Protein AF-A0A3N5ZVE7-F1 (afdb_monomer_lite)

Radius of gyration: 21.72 Å; chains: 1; bounding box: 52×55×54 Å

Structure (mmCIF, N/CA/C/O backbone):
data_AF-A0A3N5ZVE7-F1
#
_entry.id   AF-A0A3N5ZVE7-F1
#
loop_
_atom_site.group_PDB
_atom_site.id
_atom_site.type_symbol
_atom_site.label_atom_id
_atom_site.label_alt_id
_atom_site.label_comp_id
_atom_site.label_asym_id
_atom_site.label_entity_id
_atom_site.label_seq_id
_atom_site.pdbx_PDB_ins_code
_atom_site.Cartn_x
_atom_site.Cartn_y
_atom_site.Cartn_z
_atom_site.occupancy
_atom_site.B_iso_or_equiv
_atom_site.auth_seq_id
_atom_site.auth_comp_id
_atom_site.auth_asym_id
_atom_site.auth_atom_id
_atom_site.pdbx_PDB_model_num
ATOM 1 N N . MET A 1 1 ? -4.450 38.253 5.827 1.00 33.22 1 MET A N 1
ATOM 2 C CA . MET A 1 1 ? -4.956 37.012 6.452 1.00 33.22 1 MET A CA 1
ATOM 3 C C . MET A 1 1 ? -5.843 36.323 5.431 1.00 33.22 1 MET A C 1
ATOM 5 O O . MET A 1 1 ? -6.926 36.816 5.158 1.00 33.22 1 MET A O 1
ATOM 9 N N . GLY A 1 2 ? -5.315 35.304 4.750 1.00 26.02 2 GLY A N 1
ATOM 10 C CA . GLY A 1 2 ? -5.994 34.655 3.627 1.00 26.02 2 GLY A CA 1
ATOM 11 C C . GLY A 1 2 ? -6.988 33.605 4.111 1.00 26.02 2 GLY A C 1
ATOM 12 O O . GLY A 1 2 ? -6.593 32.639 4.756 1.00 26.02 2 GLY A O 1
ATOM 13 N N . LEU A 1 3 ? -8.263 33.829 3.803 1.00 26.92 3 LEU A N 1
ATOM 14 C CA . LEU A 1 3 ? -9.363 32.879 3.941 1.00 26.92 3 LEU A CA 1
ATOM 15 C C . LEU A 1 3 ? -9.184 31.746 2.922 1.00 26.92 3 LEU A C 1
ATOM 17 O O . LEU A 1 3 ? -9.142 32.002 1.720 1.00 26.92 3 LEU A O 1
ATOM 21 N N . PHE A 1 4 ? -9.106 30.500 3.387 1.00 23.08 4 PHE A N 1
ATOM 22 C CA . PHE A 1 4 ? -9.229 29.334 2.513 1.00 23.08 4 PHE A CA 1
ATOM 23 C C . PHE A 1 4 ? -10.709 28.964 2.387 1.00 23.08 4 PHE A C 1
ATOM 25 O O . PHE A 1 4 ? -11.289 28.351 3.278 1.00 23.08 4 PHE A O 1
ATOM 32 N N . ASN A 1 5 ? -11.310 29.358 1.263 1.00 21.92 5 ASN A N 1
ATOM 33 C CA . ASN A 1 5 ? -12.564 28.790 0.779 1.00 21.92 5 ASN A CA 1
ATOM 34 C C . ASN A 1 5 ? -12.280 27.389 0.234 1.00 21.92 5 ASN A C 1
ATOM 36 O O . ASN A 1 5 ? -11.559 27.243 -0.753 1.00 21.92 5 ASN A O 1
ATOM 40 N N . ILE A 1 6 ? -12.865 26.364 0.848 1.00 24.72 6 ILE A N 1
ATOM 41 C CA . ILE A 1 6 ? -12.904 25.016 0.283 1.00 24.72 6 ILE A CA 1
ATOM 42 C C . ILE A 1 6 ? -14.311 24.814 -0.283 1.00 24.72 6 ILE A C 1
ATOM 44 O O . ILE A 1 6 ? -15.264 24.554 0.447 1.00 24.72 6 ILE A O 1
ATOM 48 N N . HIS A 1 7 ? -14.437 24.964 -1.602 1.00 22.12 7 HIS A N 1
ATOM 49 C CA . HIS A 1 7 ? -15.596 24.492 -2.352 1.00 22.12 7 HIS A CA 1
ATOM 50 C C . HIS A 1 7 ? -15.473 22.977 -2.530 1.00 22.12 7 HIS A C 1
ATOM 52 O O . HIS A 1 7 ? -14.631 22.508 -3.292 1.00 22.12 7 HIS A O 1
ATOM 58 N N . ILE A 1 8 ? -16.330 22.210 -1.858 1.00 25.39 8 ILE A N 1
ATOM 59 C CA . ILE A 1 8 ? -16.572 20.807 -2.206 1.00 25.39 8 ILE A CA 1
ATOM 60 C C . ILE A 1 8 ? -17.794 20.794 -3.121 1.00 25.39 8 ILE A C 1
ATOM 62 O O . ILE A 1 8 ? -18.927 20.960 -2.676 1.00 25.39 8 ILE A O 1
ATOM 66 N N . ILE A 1 9 ? -17.547 20.646 -4.421 1.00 24.33 9 ILE A N 1
ATOM 67 C CA . ILE A 1 9 ? -18.586 20.373 -5.413 1.00 24.33 9 ILE A CA 1
ATOM 68 C C . ILE A 1 9 ? -18.864 18.870 -5.360 1.00 24.33 9 ILE A C 1
ATOM 70 O O . ILE A 1 9 ? -18.016 18.058 -5.725 1.00 24.33 9 ILE A O 1
ATOM 74 N N . ILE A 1 10 ? -20.054 18.505 -4.888 1.00 26.39 10 ILE A N 1
ATOM 75 C CA . ILE A 1 10 ? -20.579 17.141 -4.952 1.00 26.39 10 ILE A CA 1
ATOM 76 C C . ILE A 1 10 ? -21.212 16.968 -6.334 1.00 26.39 10 ILE A C 1
ATOM 78 O O . ILE A 1 10 ? -22.150 17.683 -6.678 1.00 26.39 10 ILE A O 1
ATOM 82 N N . PHE A 1 11 ? -20.715 16.021 -7.129 1.00 24.42 11 PHE A N 1
ATOM 83 C CA . PHE A 1 11 ? -21.347 15.655 -8.395 1.00 24.42 11 PHE A CA 1
ATOM 84 C C . PHE A 1 11 ? -21.280 14.148 -8.606 1.00 24.42 11 PHE A C 1
ATOM 86 O O . PHE A 1 11 ? -20.283 13.669 -9.124 1.00 24.42 11 PHE A O 1
ATOM 93 N N . GLN A 1 12 ? -22.326 13.408 -8.231 1.00 28.78 12 GLN A N 1
ATOM 94 C CA . GLN A 1 12 ? -22.640 12.089 -8.803 1.00 28.78 12 GLN A CA 1
ATOM 95 C C . GLN A 1 12 ? -24.071 11.670 -8.404 1.00 28.78 12 GLN A C 1
ATOM 97 O O . GLN A 1 12 ? -24.261 10.871 -7.496 1.00 28.78 12 GLN A O 1
ATOM 102 N N . GLU A 1 13 ? -25.090 12.185 -9.099 1.00 29.19 13 GLU A N 1
ATOM 103 C CA . GLU A 1 13 ? -26.435 11.566 -9.094 1.00 29.19 13 GLU A CA 1
ATOM 104 C C . GLU A 1 13 ? -27.038 11.432 -10.510 1.00 29.19 13 GLU A C 1
ATOM 106 O O . GLU A 1 13 ? -28.225 11.186 -10.677 1.00 29.19 13 GLU A O 1
ATOM 111 N N . LYS A 1 14 ? -26.231 11.568 -11.576 1.00 26.36 14 LYS A N 1
ATOM 112 C CA . LYS A 1 14 ? -26.737 11.507 -12.967 1.00 26.36 14 LYS A CA 1
ATOM 113 C C . LYS A 1 14 ? -26.024 10.549 -13.925 1.00 26.36 14 LYS A C 1
ATOM 115 O O . LYS A 1 14 ? -26.351 10.550 -15.106 1.00 26.36 14 LYS A O 1
ATOM 120 N N . PHE A 1 15 ? -25.110 9.695 -13.463 1.00 29.11 15 PHE A N 1
ATOM 121 C CA . PHE A 1 15 ? -24.418 8.757 -14.365 1.00 29.11 15 PHE A CA 1
ATOM 122 C C . PHE A 1 15 ? -25.072 7.375 -14.504 1.00 29.11 15 PHE A C 1
ATOM 124 O O . PHE A 1 15 ? -24.684 6.609 -15.383 1.00 29.11 15 PHE A O 1
ATOM 131 N N . THR A 1 16 ? -26.100 7.051 -13.716 1.00 29.70 16 THR A N 1
ATOM 132 C CA . THR A 1 16 ? -26.778 5.745 -13.801 1.00 29.70 16 THR A CA 1
ATOM 133 C C . THR A 1 16 ? -27.684 5.583 -15.023 1.00 29.70 16 THR A C 1
ATOM 135 O O . THR A 1 16 ? -28.005 4.452 -15.370 1.00 29.70 16 THR A O 1
ATOM 138 N N . TYR A 1 17 ? -28.051 6.658 -15.730 1.00 27.55 17 TYR A N 1
ATOM 139 C CA . TYR A 1 17 ? -29.025 6.567 -16.828 1.00 27.55 17 TYR A CA 1
ATOM 140 C C . TYR A 1 17 ? -28.450 6.556 -18.252 1.00 27.55 17 TYR A C 1
ATOM 142 O O . TYR A 1 17 ? -29.192 6.279 -19.189 1.00 27.55 17 TYR A O 1
ATOM 150 N N . THR A 1 18 ? -27.149 6.783 -18.456 1.00 27.64 18 THR A N 1
ATOM 151 C CA . THR A 1 18 ? -26.555 6.794 -19.812 1.00 27.64 18 THR A CA 1
ATOM 152 C C . THR A 1 18 ? -25.699 5.571 -20.145 1.00 27.64 18 THR A C 1
ATOM 154 O O . THR A 1 18 ? -25.398 5.347 -21.316 1.00 27.64 18 THR A O 1
ATOM 157 N N . ALA A 1 19 ? -25.364 4.720 -19.168 1.00 30.95 19 ALA A N 1
ATOM 158 C CA . ALA A 1 19 ? -24.539 3.528 -19.402 1.00 30.95 19 ALA A CA 1
ATOM 159 C C . ALA A 1 19 ? -25.280 2.362 -20.091 1.00 30.95 19 ALA A C 1
ATOM 161 O O . ALA A 1 19 ? -24.641 1.405 -20.515 1.00 30.95 19 ALA A O 1
ATOM 162 N N . ILE A 1 20 ? -26.609 2.431 -20.232 1.00 35.56 20 ILE A N 1
ATOM 163 C CA . ILE A 1 20 ? -27.402 1.353 -20.853 1.00 35.56 20 ILE A CA 1
ATOM 164 C C . ILE A 1 20 ? -27.481 1.507 -22.390 1.00 35.56 20 ILE A C 1
ATOM 166 O O . ILE A 1 20 ? -27.845 0.561 -23.079 1.00 35.56 20 ILE A O 1
ATOM 170 N N . GLN A 1 21 ? -27.095 2.655 -22.967 1.00 35.75 21 GLN A N 1
ATOM 171 C CA . GLN A 1 21 ? -27.317 2.944 -24.401 1.00 35.75 21 GLN A CA 1
ATOM 172 C C . GLN A 1 21 ? -26.055 3.203 -25.241 1.00 35.75 21 GLN A C 1
ATOM 174 O O . GLN A 1 21 ? -26.145 3.267 -26.462 1.00 35.75 21 GLN A O 1
ATOM 179 N N . GLY A 1 22 ? -24.867 3.295 -24.647 1.00 39.50 22 GLY A N 1
ATOM 180 C CA . GLY A 1 22 ? -23.613 3.384 -25.399 1.00 39.50 22 GLY A CA 1
ATOM 181 C C . GLY A 1 22 ? -22.662 2.320 -24.894 1.00 39.50 22 GLY A C 1
ATOM 182 O O . GLY A 1 22 ? -22.352 2.338 -23.709 1.00 39.50 22 GLY A O 1
ATOM 183 N N . GLY A 1 23 ? -22.232 1.398 -25.761 1.00 40.12 23 GLY A N 1
ATOM 184 C CA . GLY A 1 23 ? -21.354 0.262 -25.452 1.00 40.12 23 GLY A CA 1
ATOM 185 C C . GLY A 1 23 ? -19.999 0.663 -24.860 1.00 40.12 23 GLY A C 1
ATOM 186 O O . GLY A 1 23 ? -18.962 0.562 -25.508 1.00 40.12 23 GLY A O 1
ATOM 187 N N . ILE A 1 24 ? -20.008 1.114 -23.610 1.00 40.31 24 ILE A N 1
ATOM 188 C CA . ILE A 1 24 ? -18.842 1.432 -22.805 1.00 40.31 24 ILE A CA 1
ATOM 189 C C . ILE A 1 24 ? -18.539 0.191 -21.974 1.00 40.31 24 ILE A C 1
ATOM 191 O O . ILE A 1 24 ? -19.348 -0.293 -21.186 1.00 40.31 24 ILE A O 1
ATOM 195 N N . ASN A 1 25 ? -17.345 -0.344 -22.193 1.00 41.34 25 ASN A N 1
ATOM 196 C CA . ASN A 1 25 ? -16.862 -1.565 -21.573 1.00 41.34 25 ASN A CA 1
ATOM 197 C C . ASN A 1 25 ? -16.747 -1.366 -20.047 1.00 41.34 25 ASN A C 1
ATOM 199 O O . ASN A 1 25 ? -15.866 -0.642 -19.577 1.00 41.34 25 ASN A O 1
ATOM 203 N N . ILE A 1 26 ? -17.642 -2.003 -19.282 1.00 41.09 26 ILE A N 1
ATOM 204 C CA . ILE A 1 26 ? -17.816 -1.876 -17.819 1.00 41.09 26 ILE A CA 1
ATOM 205 C C . ILE A 1 26 ? -16.491 -1.996 -17.040 1.00 41.09 26 ILE A C 1
ATOM 207 O O . ILE A 1 26 ? -16.304 -1.328 -16.024 1.00 41.09 26 ILE A O 1
ATOM 211 N N . ARG A 1 27 ? -15.516 -2.757 -17.561 1.00 35.12 27 ARG A N 1
ATOM 212 C CA . ARG A 1 27 ? -14.168 -2.894 -16.980 1.00 35.12 27 ARG A CA 1
ATOM 213 C C . ARG A 1 27 ? -13.398 -1.573 -16.864 1.00 35.12 27 ARG A C 1
ATOM 215 O O . ARG A 1 27 ? -12.688 -1.385 -15.884 1.00 35.12 27 ARG A O 1
ATOM 222 N N . LYS A 1 28 ? -13.548 -0.646 -17.817 1.00 32.44 28 LYS A N 1
ATOM 223 C CA . LYS A 1 28 ? -12.854 0.657 -17.779 1.00 32.44 28 LYS A CA 1
ATOM 224 C C . LYS A 1 28 ? -13.484 1.632 -16.780 1.00 32.44 28 LYS A C 1
ATOM 226 O O . LYS A 1 28 ? -12.778 2.456 -16.213 1.00 32.44 28 LYS A O 1
ATOM 231 N N . VAL A 1 29 ? -14.789 1.516 -16.525 1.00 37.44 29 VAL A N 1
ATOM 232 C CA . VAL A 1 29 ? -15.512 2.384 -15.577 1.00 37.44 29 VAL A CA 1
ATOM 233 C C . VAL A 1 29 ? -15.208 1.993 -14.126 1.00 37.44 29 VAL A C 1
ATOM 235 O O . VAL A 1 29 ? -15.022 2.866 -13.283 1.00 37.44 29 VAL A O 1
ATOM 238 N N . ILE A 1 30 ? -15.059 0.693 -13.848 1.00 40.91 30 ILE A N 1
ATOM 239 C CA . ILE A 1 30 ? -14.653 0.190 -12.524 1.00 40.91 30 ILE A CA 1
ATOM 240 C C . ILE A 1 30 ? -13.228 0.652 -12.170 1.00 40.91 30 ILE A C 1
ATOM 242 O O . ILE A 1 30 ? -12.967 1.024 -11.028 1.00 40.91 30 ILE A O 1
ATOM 246 N N . PHE A 1 31 ? -12.328 0.713 -13.156 1.00 33.66 31 PHE A N 1
ATOM 247 C CA . PHE A 1 31 ? -10.935 1.124 -12.953 1.00 33.66 31 PHE A CA 1
ATOM 248 C C . PHE A 1 31 ? -10.791 2.611 -12.571 1.00 33.66 31 PHE A C 1
ATOM 250 O O . PHE A 1 31 ? -9.984 2.955 -11.710 1.00 33.66 31 PHE A O 1
ATOM 257 N N . ILE A 1 32 ? -11.621 3.490 -13.148 1.00 35.12 32 ILE A N 1
ATOM 258 C CA . ILE A 1 32 ? -11.610 4.940 -12.863 1.00 35.12 32 ILE A CA 1
ATOM 259 C C . ILE A 1 32 ? -12.171 5.251 -11.463 1.00 35.12 32 ILE A C 1
ATOM 261 O O . ILE A 1 32 ? -11.738 6.202 -10.817 1.00 35.12 32 ILE A O 1
ATOM 265 N N . LEU A 1 33 ? -13.095 4.433 -10.949 1.00 32.66 33 LEU A N 1
ATOM 266 C CA . LEU A 1 33 ? -13.581 4.557 -9.568 1.00 32.66 33 LEU A CA 1
ATOM 267 C C . LEU A 1 33 ? -12.547 4.070 -8.535 1.00 32.66 33 LEU A C 1
ATOM 269 O O . LEU A 1 33 ? -12.513 4.586 -7.419 1.00 32.66 33 LEU A O 1
ATOM 273 N N . PHE A 1 34 ? -11.675 3.125 -8.903 1.00 35.69 34 PHE A N 1
ATOM 274 C CA . PHE A 1 34 ? -10.685 2.542 -7.990 1.00 35.69 34 PHE A CA 1
ATOM 275 C C . PHE A 1 34 ? -9.400 3.369 -7.843 1.00 35.69 34 PHE A C 1
ATOM 277 O O . PHE A 1 34 ? -8.757 3.305 -6.794 1.00 35.69 34 PHE A O 1
ATOM 284 N N . SER A 1 35 ? -9.053 4.222 -8.817 1.00 34.38 35 SER A N 1
ATOM 285 C CA . SER A 1 35 ? -7.905 5.138 -8.683 1.00 34.38 35 SER A CA 1
ATOM 286 C C . SER A 1 35 ? -8.094 6.197 -7.585 1.00 34.38 35 SER A C 1
ATOM 288 O O . SER A 1 35 ? -7.133 6.853 -7.196 1.00 34.38 35 SER A O 1
ATOM 290 N N . LEU A 1 36 ? -9.315 6.354 -7.059 1.00 31.53 36 LEU A N 1
ATOM 291 C CA . LEU A 1 36 ? -9.628 7.218 -5.914 1.00 31.53 36 LEU A CA 1
ATOM 292 C C . LEU A 1 36 ? -9.475 6.521 -4.549 1.00 31.53 36 LEU A C 1
ATOM 294 O O . LEU A 1 36 ? -9.521 7.193 -3.523 1.00 31.53 36 LEU A O 1
ATOM 298 N N . PHE A 1 37 ? -9.252 5.202 -4.513 1.00 36.41 37 PHE A N 1
ATOM 299 C CA . PHE A 1 37 ? -9.119 4.427 -3.269 1.00 36.41 37 PHE A CA 1
ATOM 300 C C . PHE A 1 37 ? -7.667 4.224 -2.804 1.00 36.41 37 PHE A C 1
ATOM 302 O O . PHE A 1 37 ? -7.438 3.668 -1.731 1.00 36.41 37 PHE A O 1
ATOM 309 N N . ILE A 1 38 ? -6.682 4.693 -3.581 1.00 35.31 38 ILE A N 1
ATOM 310 C CA . ILE A 1 38 ? -5.240 4.469 -3.341 1.00 35.31 38 ILE A CA 1
ATOM 311 C C . ILE A 1 38 ? -4.712 5.239 -2.113 1.00 35.31 38 ILE A C 1
ATOM 313 O O . ILE A 1 38 ? -3.659 4.920 -1.568 1.00 35.31 38 ILE A O 1
ATOM 317 N N . VAL A 1 39 ? -5.483 6.180 -1.577 1.00 33.44 39 VAL A N 1
ATOM 318 C CA . VAL A 1 39 ? -5.280 6.688 -0.219 1.00 33.44 39 VAL A CA 1
ATOM 319 C C . VAL A 1 39 ? -6.426 6.135 0.603 1.00 33.44 39 VAL A C 1
ATOM 321 O O . VAL A 1 39 ? -7.575 6.389 0.245 1.00 33.44 39 VAL A O 1
ATOM 324 N N . GLY A 1 40 ? -6.129 5.385 1.673 1.00 33.16 40 GLY A N 1
ATOM 325 C CA . GLY A 1 40 ? -7.135 4.915 2.630 1.00 33.16 40 GLY A CA 1
ATOM 326 C C . GLY A 1 40 ? -8.109 6.048 2.935 1.00 33.16 40 GLY A C 1
ATOM 327 O O . GLY A 1 40 ? -7.750 7.029 3.586 1.00 33.16 40 GLY A O 1
ATOM 328 N N . SER A 1 41 ? -9.293 5.967 2.333 1.00 35.09 41 SER A N 1
ATOM 329 C CA . SER A 1 41 ? -10.135 7.135 2.137 1.00 35.09 41 SER A CA 1
ATOM 330 C C . SER A 1 41 ? -10.824 7.427 3.458 1.00 35.09 41 SER A C 1
ATOM 332 O O . SER A 1 41 ? -11.672 6.657 3.908 1.00 35.09 41 SER A O 1
ATOM 334 N N . ILE A 1 42 ? -10.453 8.529 4.105 1.00 35.75 42 ILE A N 1
ATOM 335 C CA . ILE A 1 42 ? -11.176 9.031 5.271 1.00 35.75 42 ILE A CA 1
ATOM 336 C C . ILE A 1 42 ? -12.500 9.608 4.750 1.00 35.75 42 ILE A C 1
ATOM 338 O O . ILE A 1 42 ? -12.577 10.771 4.364 1.00 35.75 42 ILE A O 1
ATOM 342 N N . PHE A 1 43 ? -13.552 8.792 4.693 1.00 36.12 43 PHE A N 1
ATOM 343 C CA . PHE A 1 43 ? -14.901 9.280 4.407 1.00 36.12 43 PHE A CA 1
ATOM 344 C C . PHE A 1 43 ? -15.514 9.870 5.684 1.00 36.12 43 PHE A C 1
ATOM 346 O O . PHE A 1 43 ? -16.055 9.142 6.519 1.00 36.12 43 PHE A O 1
ATOM 353 N N . VAL A 1 44 ? -15.455 11.197 5.834 1.00 33.78 44 VAL A N 1
ATOM 354 C CA . VAL A 1 44 ? -16.222 11.928 6.856 1.00 33.78 44 VAL A CA 1
ATOM 355 C C . VAL A 1 44 ? -17.573 12.319 6.254 1.00 33.78 44 VAL A C 1
ATOM 357 O O . VAL A 1 44 ? -17.683 13.321 5.556 1.00 33.78 44 VAL A O 1
ATOM 360 N N . PHE A 1 45 ? -18.623 11.536 6.509 1.00 36.06 45 PHE A N 1
ATOM 361 C CA . PHE A 1 45 ? -19.991 11.963 6.190 1.00 36.06 45 PHE A CA 1
ATOM 362 C C . PHE A 1 45 ? -20.482 12.938 7.271 1.00 36.06 45 PHE A C 1
AT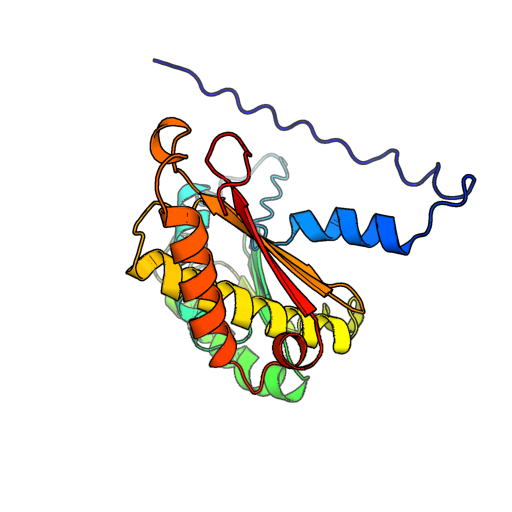OM 364 O O . PHE A 1 45 ? -20.738 12.549 8.413 1.00 36.06 45 PHE A O 1
ATOM 371 N N . THR A 1 46 ? -20.612 14.220 6.928 1.00 34.62 46 THR A N 1
ATOM 372 C CA . THR A 1 46 ? -21.256 15.237 7.769 1.00 34.62 46 THR A CA 1
ATOM 373 C C . THR A 1 46 ? -22.760 15.254 7.498 1.00 34.62 46 THR A C 1
ATOM 375 O O . THR A 1 46 ? -23.265 16.067 6.734 1.00 34.62 46 THR A O 1
ATOM 378 N N . ASN A 1 47 ? -23.515 14.367 8.150 1.00 36.16 47 ASN A N 1
ATOM 379 C CA . ASN A 1 47 ? -24.963 14.562 8.226 1.00 36.16 47 ASN A CA 1
ATOM 380 C C . ASN A 1 47 ? -25.235 15.748 9.162 1.00 36.16 47 ASN A C 1
ATOM 382 O O . ASN A 1 47 ? -25.127 15.614 10.382 1.00 36.16 47 ASN A O 1
ATOM 386 N N . GLN A 1 48 ? -25.559 16.913 8.597 1.00 38.41 48 GLN A N 1
ATOM 387 C CA . GLN A 1 48 ? -26.205 17.987 9.347 1.00 38.41 48 GLN A CA 1
ATOM 388 C C . GLN A 1 48 ? -27.634 17.546 9.672 1.00 38.41 48 GLN A C 1
ATOM 390 O O . GLN A 1 48 ? -28.541 17.671 8.855 1.00 38.41 48 GLN A O 1
ATOM 395 N N . LEU A 1 49 ? -27.831 17.026 10.880 1.00 32.62 49 LEU A N 1
ATOM 396 C CA . LEU A 1 49 ? -29.135 17.006 11.530 1.00 32.62 49 LEU A CA 1
ATOM 397 C C . LEU A 1 49 ? -28.982 17.696 12.883 1.00 32.62 49 LEU A C 1
ATOM 399 O O . LEU A 1 49 ? -28.150 17.322 13.708 1.00 32.62 49 LEU A O 1
ATOM 403 N N . ASN A 1 50 ? -29.751 18.768 13.041 1.00 41.03 50 ASN A N 1
ATOM 404 C CA . ASN A 1 50 ? -29.762 19.633 14.208 1.00 41.03 50 ASN A CA 1
ATOM 405 C C . ASN A 1 50 ? -30.184 18.893 15.492 1.00 41.03 50 ASN A C 1
ATOM 407 O O . ASN A 1 50 ? -31.076 18.049 15.470 1.00 41.03 50 ASN A O 1
ATOM 411 N N . ALA A 1 51 ? -29.600 19.359 16.604 1.00 37.38 51 ALA A N 1
ATOM 412 C CA . ALA A 1 51 ? -30.062 19.283 17.997 1.00 37.38 51 ALA A CA 1
ATOM 413 C C . ALA A 1 51 ? -29.892 17.969 18.798 1.00 37.38 51 ALA A C 1
ATOM 415 O O . ALA A 1 51 ? -30.819 17.183 18.973 1.00 37.38 51 ALA A O 1
ATOM 416 N N . LYS A 1 52 ? -28.733 17.843 19.456 1.00 35.47 52 LYS A N 1
ATOM 417 C CA . LYS A 1 52 ? -28.563 17.901 20.929 1.00 35.47 52 LYS A CA 1
ATOM 418 C C . LYS A 1 52 ? -27.059 17.960 21.210 1.00 35.47 52 LYS A C 1
ATOM 420 O O . LYS A 1 52 ? -26.314 17.214 20.584 1.00 35.47 52 LYS A O 1
ATOM 425 N N . GLU A 1 53 ? -26.618 18.852 22.097 1.00 41.72 53 GLU A N 1
ATOM 426 C CA . GLU A 1 53 ? -25.225 18.952 22.558 1.00 41.72 53 GLU A CA 1
ATOM 427 C C . GLU A 1 53 ? -24.747 17.616 23.151 1.00 41.72 53 GLU A C 1
ATOM 429 O O . GLU A 1 53 ? -24.852 17.356 24.342 1.00 41.72 53 GLU A O 1
ATOM 434 N N . ASN A 1 54 ? -24.217 16.754 22.294 1.00 48.06 54 ASN A N 1
ATOM 435 C CA . ASN A 1 54 ? -23.087 15.907 22.615 1.00 48.06 54 ASN A CA 1
ATOM 436 C C . ASN A 1 54 ? -21.965 16.463 21.752 1.00 48.06 54 ASN A C 1
ATOM 438 O O . ASN A 1 54 ? -22.081 16.482 20.525 1.00 48.06 54 ASN A O 1
ATOM 442 N N . THR A 1 55 ? -20.938 17.010 22.392 1.00 59.09 55 THR A N 1
ATOM 443 C CA . THR A 1 55 ? -19.766 17.596 21.744 1.00 59.09 55 THR A CA 1
ATOM 444 C C . THR A 1 55 ? -19.085 16.539 20.884 1.00 59.09 55 THR A C 1
ATOM 446 O O . THR A 1 55 ? -18.226 15.790 21.342 1.00 59.09 55 THR A O 1
ATOM 449 N N . ARG A 1 56 ? -19.506 16.450 19.617 1.00 71.12 56 ARG A N 1
ATOM 450 C CA . ARG A 1 56 ? -18.823 15.664 18.595 1.00 71.12 56 ARG A CA 1
ATOM 451 C C . ARG A 1 56 ? -17.346 16.082 18.629 1.00 71.12 56 ARG A C 1
ATOM 453 O O . ARG A 1 56 ? -17.083 17.283 18.535 1.00 71.12 56 ARG A O 1
ATOM 460 N N . PRO A 1 57 ? -16.404 15.132 18.745 1.00 77.19 57 PRO A N 1
ATOM 461 C CA . PRO A 1 57 ? -14.983 15.426 18.654 1.00 77.19 57 PRO A CA 1
ATOM 462 C C . PRO A 1 57 ? -14.687 16.212 17.376 1.00 77.19 57 PRO A C 1
ATOM 464 O O . PRO A 1 57 ? -15.269 15.942 16.320 1.00 77.19 57 PRO A O 1
ATOM 467 N N . SER A 1 58 ? -13.801 17.197 17.472 1.00 79.31 58 SER A N 1
ATOM 468 C CA . SER A 1 58 ? -13.396 18.014 16.331 1.00 79.31 58 SER A CA 1
ATOM 469 C C . SER A 1 58 ? -12.760 17.156 15.237 1.00 79.31 58 SER A C 1
ATOM 471 O O . SER A 1 58 ? -12.178 16.103 15.504 1.00 79.31 58 SER A O 1
ATOM 473 N N . ASP A 1 59 ? -12.795 17.629 13.990 1.00 75.88 59 ASP A N 1
ATOM 474 C CA . ASP A 1 59 ? -12.179 16.903 12.872 1.00 75.88 59 ASP A CA 1
ATOM 475 C C . ASP A 1 59 ? -10.676 16.657 13.105 1.00 75.88 59 ASP A C 1
ATOM 477 O O . ASP A 1 59 ? -10.151 15.612 12.730 1.00 75.88 59 ASP A O 1
ATOM 481 N N . LYS A 1 60 ? -9.992 17.564 13.817 1.00 76.50 60 LYS A N 1
ATOM 482 C CA . LYS A 1 60 ? -8.593 17.384 14.233 1.00 76.50 60 LYS A CA 1
ATOM 483 C C . LYS A 1 60 ? -8.419 16.220 15.214 1.00 76.50 60 LYS A C 1
ATOM 485 O O . LYS A 1 60 ? -7.474 15.448 15.085 1.00 76.50 60 LYS A O 1
ATOM 490 N N . GLU A 1 61 ? -9.313 16.078 16.190 1.00 80.81 61 GLU A N 1
ATOM 491 C CA . GLU A 1 61 ? -9.289 14.954 17.136 1.00 80.81 61 GLU A CA 1
ATOM 492 C C . GLU A 1 61 ? -9.597 13.627 16.436 1.00 80.81 61 GLU A C 1
ATOM 494 O O . GLU A 1 61 ? -8.961 12.618 16.741 1.00 80.81 61 GLU A O 1
ATOM 499 N N . ILE A 1 62 ? -10.512 13.642 15.459 1.00 80.38 62 ILE A N 1
ATOM 500 C CA . ILE A 1 62 ? -10.844 12.487 14.612 1.00 80.38 62 ILE A CA 1
ATOM 501 C C . ILE A 1 62 ? -9.627 12.051 13.787 1.00 80.38 62 ILE A C 1
ATOM 503 O O . ILE A 1 62 ? -9.293 10.868 13.768 1.00 80.38 62 ILE A O 1
ATOM 507 N N . VAL A 1 63 ? -8.933 12.985 13.132 1.00 76.69 63 VAL A N 1
ATOM 508 C CA . VAL A 1 63 ? -7.721 12.674 12.355 1.00 76.69 63 VAL A CA 1
ATOM 509 C C . VAL A 1 63 ? -6.629 12.098 13.257 1.00 76.69 63 VAL A C 1
ATOM 511 O O . VAL A 1 63 ? -6.104 11.025 12.966 1.00 76.69 63 VAL A O 1
ATOM 514 N N . ASN A 1 64 ? -6.351 12.740 14.394 1.00 81.94 64 ASN A N 1
ATOM 515 C CA . ASN A 1 64 ? -5.315 12.286 15.322 1.00 81.94 64 ASN A CA 1
ATOM 516 C C . ASN A 1 64 ? -5.581 10.871 15.858 1.00 81.94 64 ASN A C 1
ATOM 518 O O . ASN A 1 64 ? -4.660 10.056 15.948 1.00 81.94 64 ASN A O 1
ATOM 522 N N . ILE A 1 65 ? -6.830 10.560 16.235 1.00 87.94 65 ILE A N 1
ATOM 523 C CA . ILE A 1 65 ? -7.142 9.224 16.749 1.00 87.94 65 ILE A CA 1
ATOM 524 C C . ILE A 1 65 ? -7.065 8.172 15.641 1.00 87.94 65 ILE A C 1
ATOM 526 O O . ILE A 1 65 ? -6.564 7.078 15.887 1.00 87.94 65 ILE A O 1
ATOM 530 N N . LEU A 1 66 ? -7.482 8.503 14.415 1.00 82.06 66 LEU A N 1
ATOM 531 C CA . LEU A 1 66 ? -7.371 7.608 13.264 1.00 82.06 66 LEU A CA 1
ATOM 532 C C . LEU A 1 66 ? -5.915 7.296 12.918 1.00 82.06 66 LEU A C 1
ATOM 534 O O . LEU A 1 66 ? -5.592 6.131 12.693 1.00 82.06 66 LEU A O 1
ATOM 538 N N . GLU A 1 67 ? -5.034 8.297 12.914 1.00 80.88 67 GLU A N 1
ATOM 539 C CA . GLU A 1 67 ? -3.599 8.092 12.696 1.00 80.88 67 GLU A CA 1
ATOM 540 C C . GLU A 1 67 ? -2.998 7.186 13.773 1.00 80.88 67 GLU A C 1
ATOM 542 O O . GLU A 1 67 ? -2.335 6.202 13.446 1.00 80.88 67 GLU A O 1
ATOM 547 N N . LYS A 1 68 ? -3.306 7.453 15.049 1.00 84.62 68 LYS A N 1
ATOM 548 C CA . LYS A 1 68 ? -2.832 6.647 16.184 1.00 84.62 68 LYS A CA 1
ATOM 549 C C . LYS A 1 68 ? -3.327 5.203 16.120 1.00 84.62 68 LYS A C 1
ATOM 551 O O . LYS A 1 68 ? -2.570 4.284 16.429 1.00 84.62 68 LYS A O 1
ATOM 556 N N . LEU A 1 69 ? -4.590 4.994 15.745 1.00 85.19 69 LEU A N 1
ATOM 557 C CA . LEU A 1 69 ? -5.146 3.660 15.538 1.00 85.19 69 LEU A CA 1
ATOM 558 C C . LEU A 1 69 ? -4.417 2.978 14.384 1.00 85.19 69 LEU A C 1
ATOM 560 O O . LEU A 1 69 ? -3.813 1.934 14.600 1.00 85.19 69 LEU A O 1
ATOM 564 N N . LYS A 1 70 ? -4.365 3.609 13.205 1.00 77.81 70 LYS A N 1
ATOM 565 C CA . LYS A 1 70 ? -3.702 3.065 12.016 1.00 77.81 70 LYS A CA 1
ATOM 566 C C . LYS A 1 70 ? -2.265 2.650 12.315 1.00 77.81 70 LYS A C 1
ATOM 568 O O . LYS A 1 70 ? -1.932 1.492 12.100 1.00 77.81 70 LYS A O 1
ATOM 573 N N . GLU A 1 71 ? -1.449 3.541 12.873 1.00 77.62 71 GLU A N 1
ATOM 574 C CA . GLU A 1 71 ? -0.040 3.267 13.175 1.00 77.62 71 GLU A CA 1
ATOM 575 C C . GLU A 1 71 ? 0.147 2.019 14.051 1.00 77.62 71 GLU A C 1
ATOM 577 O O . GLU A 1 71 ? 1.116 1.274 13.894 1.00 77.62 71 GLU A O 1
ATOM 582 N N . LYS A 1 72 ? -0.788 1.784 14.973 1.00 78.62 72 LYS A N 1
ATOM 583 C CA . LYS A 1 72 ? -0.701 0.709 15.953 1.00 78.62 72 LYS A CA 1
ATOM 584 C C . LYS A 1 72 ? -1.314 -0.604 15.473 1.00 78.62 72 LYS A C 1
ATOM 586 O O . LYS A 1 72 ? -0.710 -1.656 15.666 1.00 78.62 72 LYS A O 1
ATOM 591 N N . THR A 1 73 ? -2.492 -0.568 14.855 1.00 77.00 73 THR A N 1
ATOM 592 C CA . THR A 1 73 ? -3.207 -1.783 14.445 1.00 77.00 73 THR A CA 1
ATOM 593 C C . THR A 1 73 ? -2.819 -2.255 13.051 1.00 77.00 73 THR A C 1
ATOM 595 O O . THR A 1 73 ? -2.759 -3.463 12.845 1.00 77.00 73 THR A O 1
ATOM 598 N N . SER A 1 74 ? -2.472 -1.373 12.103 1.00 74.19 74 SER A N 1
ATOM 599 C CA . SER A 1 74 ? -2.123 -1.812 10.739 1.00 74.19 74 SER A CA 1
ATOM 600 C C . SER A 1 74 ? -0.753 -2.488 10.636 1.00 74.19 74 SER A C 1
ATOM 602 O O . SER A 1 74 ? -0.487 -3.158 9.645 1.00 74.19 74 SER A O 1
ATOM 604 N N . LYS A 1 75 ? 0.122 -2.326 11.640 1.00 74.19 75 LYS A N 1
ATOM 605 C CA . LYS A 1 75 ? 1.417 -3.030 11.712 1.00 74.19 75 LYS A CA 1
ATOM 606 C C . LYS A 1 75 ? 1.268 -4.501 12.114 1.00 74.19 75 LYS A C 1
ATOM 608 O O . LYS A 1 75 ? 2.101 -5.316 11.737 1.00 74.19 75 LYS A O 1
ATOM 613 N N . LYS A 1 76 ? 0.237 -4.833 12.901 1.00 79.50 76 LYS A N 1
ATOM 614 C CA . LYS A 1 76 ? 0.040 -6.171 13.486 1.00 79.50 76 LYS A CA 1
ATOM 615 C C . LYS A 1 76 ? -1.119 -6.939 12.848 1.00 79.50 76 LYS A C 1
ATOM 617 O O . LYS A 1 76 ? -1.066 -8.163 12.759 1.00 79.50 76 LYS A O 1
ATOM 622 N N . TYR A 1 77 ? -2.151 -6.235 12.390 1.00 83.56 77 TYR A N 1
ATOM 623 C CA . TYR A 1 77 ? -3.371 -6.832 11.861 1.00 83.56 77 TYR A CA 1
ATOM 624 C C . TYR A 1 77 ? -3.644 -6.375 10.434 1.00 83.56 77 TYR A C 1
ATOM 626 O O . TYR A 1 77 ? -3.341 -5.246 10.043 1.00 83.56 77 TYR A O 1
ATOM 634 N N . LYS A 1 78 ? -4.300 -7.243 9.667 1.00 81.31 78 LYS A N 1
ATOM 635 C CA . LYS A 1 78 ? -4.773 -6.926 8.318 1.00 81.31 78 LYS A CA 1
ATOM 636 C C . LYS A 1 78 ? -6.041 -6.076 8.403 1.00 81.31 78 LYS A C 1
ATOM 638 O O . LYS A 1 78 ? -7.148 -6.597 8.310 1.00 81.31 78 LYS A O 1
ATOM 643 N N . ILE A 1 79 ? -5.892 -4.775 8.633 1.00 80.94 79 ILE A N 1
ATOM 644 C CA . ILE A 1 79 ? -7.023 -3.840 8.703 1.00 80.94 79 ILE A CA 1
ATOM 645 C C . ILE A 1 79 ? -7.323 -3.258 7.319 1.00 80.94 79 ILE A C 1
ATOM 647 O O . ILE A 1 79 ? -6.418 -2.783 6.641 1.00 80.94 79 ILE A O 1
ATOM 651 N N . GLY A 1 80 ? -8.594 -3.283 6.921 1.00 75.12 80 GLY A N 1
ATOM 652 C CA . GLY A 1 80 ? -9.095 -2.686 5.685 1.00 75.12 80 GLY A CA 1
ATOM 653 C C . GLY A 1 80 ? -9.440 -1.212 5.867 1.00 75.12 80 GLY A C 1
ATOM 654 O O . GLY A 1 80 ? -8.781 -0.340 5.308 1.00 75.12 80 GLY A O 1
ATOM 655 N N . THR A 1 81 ? -10.467 -0.918 6.667 1.00 74.94 81 THR A N 1
ATOM 656 C CA . THR A 1 81 ? -10.964 0.451 6.859 1.00 74.94 81 THR A CA 1
ATOM 657 C C . THR A 1 81 ? -11.233 0.771 8.326 1.00 74.94 81 THR A C 1
ATOM 659 O O . THR A 1 81 ? -11.522 -0.112 9.137 1.00 74.94 81 THR A O 1
ATOM 662 N N . TYR A 1 82 ? -11.148 2.063 8.652 1.00 78.19 82 TYR A N 1
ATOM 663 C CA . TYR A 1 82 ? -11.642 2.636 9.900 1.00 78.19 82 TYR A CA 1
ATOM 664 C C . TYR A 1 82 ? -12.733 3.639 9.551 1.00 78.19 82 TYR A C 1
ATOM 666 O O . TYR A 1 82 ? -12.547 4.485 8.675 1.00 78.19 82 TYR A O 1
ATOM 674 N N . LYS A 1 83 ? -13.857 3.578 10.255 1.00 79.75 83 LYS A N 1
ATOM 675 C CA . LYS A 1 83 ? -14.951 4.532 10.105 1.00 79.75 83 LYS A CA 1
ATOM 676 C C . LYS A 1 83 ? -15.368 5.035 11.474 1.00 79.75 83 LYS A C 1
ATOM 678 O O . LYS A 1 83 ? -15.792 4.251 12.315 1.00 79.75 83 LYS A O 1
ATOM 683 N N . ILE A 1 84 ? -15.276 6.344 11.675 1.00 81.06 84 ILE A N 1
ATOM 684 C CA . ILE A 1 84 ? -15.785 7.009 12.875 1.00 81.06 84 ILE A CA 1
ATOM 685 C C . ILE A 1 84 ? -17.097 7.696 12.506 1.00 81.06 84 ILE A C 1
ATOM 687 O O . ILE A 1 84 ? -17.168 8.462 11.547 1.00 81.06 84 ILE A O 1
ATOM 691 N N . SER A 1 85 ? -18.149 7.385 13.253 1.00 80.56 85 SER A N 1
ATOM 692 C CA . SER A 1 85 ? -19.461 8.025 13.156 1.00 80.56 85 SER A CA 1
ATOM 693 C C . SER A 1 85 ? -19.861 8.604 14.514 1.00 80.56 85 SER A C 1
ATOM 695 O O . SER A 1 85 ? -19.049 8.610 15.433 1.00 80.56 85 SER A O 1
ATOM 697 N N . LEU A 1 86 ? -21.086 9.123 14.649 1.00 76.19 86 LEU A N 1
ATOM 698 C CA . LEU A 1 86 ? -21.504 9.945 15.793 1.00 76.19 86 LEU A CA 1
ATOM 699 C C . LEU A 1 86 ? -21.206 9.341 17.175 1.00 76.19 86 LEU A C 1
ATOM 701 O O . LEU A 1 86 ? -20.908 10.122 18.060 1.00 76.19 86 LEU A O 1
ATOM 705 N N . ASN A 1 87 ? -21.211 8.012 17.345 1.00 84.25 87 ASN A N 1
ATOM 706 C CA . ASN A 1 87 ? -20.841 7.331 18.600 1.00 84.25 87 ASN A CA 1
ATOM 707 C C . ASN A 1 87 ? -20.229 5.936 18.362 1.00 84.25 87 ASN A C 1
ATOM 709 O O . ASN A 1 87 ? -20.331 5.051 19.209 1.00 84.25 87 ASN A O 1
ATOM 713 N N . GLU A 1 88 ? -19.676 5.682 17.177 1.00 89.44 88 GLU A N 1
ATOM 714 C CA . GLU A 1 88 ? -19.199 4.348 16.802 1.00 89.44 88 GLU A CA 1
ATOM 715 C C . GLU A 1 88 ? -17.880 4.449 16.044 1.00 89.44 88 GLU A C 1
ATOM 717 O O . GLU A 1 88 ? -17.746 5.266 15.129 1.00 89.44 88 GLU A O 1
ATOM 722 N N . ILE A 1 89 ? -16.936 3.586 16.414 1.00 88.88 89 ILE A N 1
ATOM 723 C CA . ILE A 1 89 ? -15.717 3.311 15.661 1.00 88.88 89 ILE A CA 1
ATOM 724 C C . ILE A 1 89 ? -15.867 1.919 15.060 1.00 88.88 89 ILE A C 1
ATOM 726 O O . ILE A 1 89 ? -15.874 0.912 15.769 1.00 88.88 89 ILE A O 1
ATOM 730 N N . LYS A 1 90 ? -15.985 1.858 13.740 1.00 90.06 90 LYS A N 1
ATOM 731 C CA . LYS A 1 90 ? -16.033 0.612 12.987 1.00 90.06 90 LYS A CA 1
ATOM 732 C C . LYS A 1 90 ? -14.662 0.318 12.393 1.00 90.06 90 LYS A C 1
ATOM 734 O O . LYS A 1 90 ? -14.080 1.185 11.745 1.00 90.06 90 LYS A O 1
ATOM 739 N N . ILE A 1 91 ? -14.172 -0.898 12.601 1.00 88.31 91 ILE A N 1
ATOM 740 C CA . ILE A 1 91 ? -12.914 -1.400 12.050 1.00 88.31 91 ILE A CA 1
ATOM 741 C C . ILE A 1 91 ? -13.219 -2.625 11.200 1.00 88.31 91 ILE A C 1
ATOM 743 O O . ILE A 1 91 ? -13.886 -3.556 11.652 1.00 88.31 91 ILE A O 1
ATOM 747 N N . G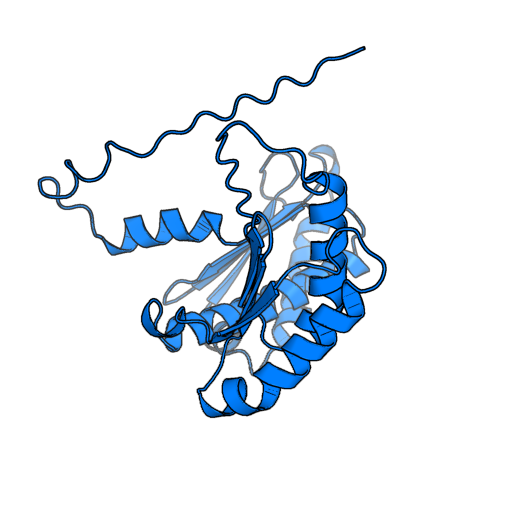LU A 1 92 ? -12.719 -2.636 9.972 1.00 88.38 92 GLU A N 1
ATOM 748 C CA . GLU A 1 92 ? -12.839 -3.787 9.083 1.00 88.38 92 GLU A CA 1
ATOM 749 C C . GLU A 1 92 ? -11.550 -4.602 9.065 1.00 88.38 92 GLU A C 1
ATOM 751 O O . GLU A 1 92 ? -10.484 -4.067 8.779 1.00 88.38 92 GLU A O 1
ATOM 756 N N . VAL A 1 93 ? -11.640 -5.905 9.322 1.00 85.56 93 VAL A N 1
ATOM 757 C CA . VAL A 1 93 ? -10.500 -6.832 9.260 1.00 85.56 93 VAL A CA 1
ATOM 758 C C . VAL A 1 93 ? -10.562 -7.638 7.967 1.00 85.56 93 VAL A C 1
ATOM 760 O O . VAL A 1 93 ? -11.583 -8.246 7.647 1.00 85.56 93 VAL A O 1
ATOM 763 N N . VAL A 1 94 ? -9.463 -7.662 7.226 1.00 83.62 94 VAL A N 1
ATOM 764 C CA . VAL A 1 94 ? -9.306 -8.375 5.957 1.00 83.62 94 VAL A CA 1
ATOM 765 C C . VAL A 1 94 ? -8.659 -9.735 6.210 1.00 83.62 94 VAL A C 1
ATOM 767 O O . VAL A 1 94 ? -7.616 -9.833 6.850 1.00 83.62 94 VAL A O 1
ATOM 770 N N . GLY A 1 95 ? -9.245 -10.805 5.676 1.00 74.38 95 GLY A N 1
ATOM 771 C CA . GLY A 1 95 ? -8.667 -12.144 5.767 1.00 74.38 95 GLY A CA 1
ATOM 772 C C . GLY A 1 95 ? -9.698 -13.260 5.649 1.00 74.38 95 GLY A C 1
ATOM 773 O O . GLY A 1 95 ? -10.867 -13.029 5.327 1.00 74.38 95 GLY A O 1
ATOM 774 N N . SER A 1 96 ? -9.252 -14.492 5.912 1.00 80.69 96 SER A N 1
ATOM 775 C CA . SER A 1 96 ? -10.145 -15.647 6.024 1.00 80.69 96 SER A CA 1
ATOM 776 C C . SER A 1 96 ? -11.127 -15.469 7.188 1.00 80.69 96 SER A C 1
ATOM 778 O O . SER A 1 96 ? -10.959 -14.599 8.043 1.00 80.69 96 SER A O 1
ATOM 780 N N . GLN A 1 97 ? -12.181 -16.292 7.220 1.00 83.81 97 GLN A N 1
ATOM 781 C CA . GLN A 1 97 ? -13.086 -16.317 8.373 1.00 83.81 97 GLN A CA 1
ATOM 782 C C . GLN A 1 97 ? -12.325 -16.677 9.654 1.00 83.81 97 GLN A C 1
ATOM 784 O O . GLN A 1 97 ? -12.444 -15.974 10.645 1.00 83.81 97 GLN A O 1
ATOM 789 N N . GLU A 1 98 ? -11.467 -17.692 9.570 1.00 87.44 98 GLU A N 1
ATOM 790 C CA . GLU A 1 98 ? -10.605 -18.143 10.662 1.00 87.44 98 GLU A CA 1
ATOM 791 C C . GLU A 1 98 ? -9.680 -17.036 11.186 1.00 87.44 98 GLU A C 1
ATOM 793 O O . GLU A 1 98 ? -9.593 -16.832 12.391 1.00 87.44 98 GLU A O 1
ATOM 798 N N . TYR A 1 99 ? -9.045 -16.264 10.293 1.00 87.62 99 TYR A N 1
ATOM 799 C CA . TYR A 1 99 ? -8.208 -15.133 10.701 1.00 87.62 99 TYR A CA 1
ATOM 800 C C . TYR A 1 99 ? -9.028 -14.022 11.363 1.00 87.62 99 TYR A C 1
ATOM 802 O O . TYR A 1 99 ? -8.606 -13.462 12.366 1.00 87.62 99 TYR A O 1
ATOM 810 N N . TYR A 1 100 ? -10.203 -13.689 10.819 1.00 91.12 100 TYR A N 1
ATOM 811 C CA . TYR A 1 100 ? -11.090 -12.715 11.456 1.00 91.12 100 TYR A CA 1
ATOM 812 C C . TYR A 1 100 ? -11.491 -13.170 12.861 1.00 91.12 100 TYR A C 1
ATOM 814 O O . TYR A 1 100 ? -11.386 -12.391 13.806 1.00 91.12 100 TYR A O 1
ATOM 822 N N . ASP A 1 101 ? -11.919 -14.424 13.003 1.00 94.31 101 ASP A N 1
ATOM 823 C CA . ASP A 1 101 ? -12.354 -14.969 14.283 1.00 94.31 101 ASP A CA 1
ATOM 824 C C . ASP A 1 101 ? -11.220 -15.034 15.309 1.00 94.31 101 ASP A C 1
ATOM 826 O O . ASP A 1 101 ? -11.494 -14.850 16.492 1.00 94.31 101 ASP A O 1
ATOM 830 N N . SER A 1 102 ? -9.966 -15.206 14.875 1.00 95.81 102 SER A N 1
ATOM 831 C CA . SER A 1 102 ? -8.812 -15.222 15.779 1.00 95.81 102 SER A CA 1
ATOM 832 C C . SER A 1 102 ? -8.359 -13.841 16.259 1.00 95.81 102 SER A C 1
ATOM 834 O O . SER A 1 102 ? -7.767 -13.758 17.331 1.00 95.81 102 SER A O 1
ATOM 836 N N . VAL A 1 103 ? -8.634 -12.757 15.517 1.00 95.00 103 VAL A N 1
ATOM 837 C CA . VAL A 1 103 ? -8.142 -11.405 15.866 1.00 95.00 103 VAL A CA 1
ATOM 838 C C . VAL A 1 103 ? -9.232 -10.406 16.260 1.00 95.00 103 VAL A C 1
ATOM 840 O O . VAL A 1 103 ? -8.906 -9.347 16.791 1.00 95.00 103 VAL A O 1
ATOM 843 N N . LYS A 1 104 ? -10.521 -10.678 16.000 1.00 95.19 104 LYS A N 1
ATOM 844 C CA . LYS A 1 104 ? -11.605 -9.687 16.178 1.00 95.19 104 LYS A CA 1
ATOM 845 C C . LYS A 1 104 ? -11.698 -9.121 17.597 1.00 95.19 104 LYS A C 1
ATOM 847 O O . LYS A 1 104 ? -11.900 -7.916 17.747 1.00 95.19 104 LYS A O 1
ATOM 852 N N . ASP A 1 105 ? -11.529 -9.968 18.607 1.00 96.69 105 ASP A N 1
ATOM 853 C CA . ASP A 1 105 ? -11.660 -9.575 20.010 1.00 96.69 105 ASP A CA 1
ATOM 854 C C . ASP A 1 105 ? -10.411 -8.819 20.479 1.00 96.69 105 ASP A C 1
ATOM 856 O O . ASP A 1 105 ? -10.529 -7.764 21.097 1.00 96.69 105 ASP A O 1
ATOM 860 N N . GLU A 1 106 ? -9.221 -9.270 20.067 1.00 94.94 106 GLU A N 1
ATOM 861 C CA . GLU A 1 106 ? -7.955 -8.583 20.351 1.00 94.94 106 GLU A CA 1
ATOM 862 C C . GLU A 1 106 ? -7.912 -7.185 19.711 1.00 94.94 106 GLU A C 1
ATOM 864 O O . GLU A 1 106 ? -7.523 -6.205 20.347 1.00 94.94 106 GLU A O 1
ATOM 869 N N . VAL A 1 107 ? -8.354 -7.060 18.454 1.00 94.25 107 VAL A N 1
ATOM 870 C CA . VAL A 1 107 ? -8.461 -5.765 17.764 1.00 94.25 107 VAL A CA 1
ATOM 871 C C . VAL A 1 107 ? -9.441 -4.850 18.492 1.00 94.25 107 VAL A C 1
ATOM 873 O O . VAL A 1 107 ? -9.154 -3.663 18.656 1.00 94.25 107 VAL A O 1
ATOM 876 N N . LYS A 1 108 ? -10.584 -5.381 18.942 1.00 96.19 108 LYS A N 1
ATOM 877 C CA . LYS A 1 108 ? -11.589 -4.605 19.672 1.00 96.19 108 LYS A CA 1
ATOM 878 C C . LYS A 1 108 ? -11.012 -4.052 20.974 1.00 96.19 108 LYS A C 1
ATOM 880 O O . LYS A 1 108 ? -11.031 -2.838 21.169 1.00 96.19 108 LYS A O 1
ATOM 885 N N . GLU A 1 109 ? -10.444 -4.920 21.806 1.00 95.06 109 GLU A N 1
ATOM 886 C CA . GLU A 1 109 ? -9.833 -4.543 23.083 1.00 95.06 109 GLU A CA 1
ATOM 887 C C . GLU A 1 109 ? -8.707 -3.519 22.881 1.00 95.06 109 GLU A C 1
ATOM 889 O O . GLU A 1 109 ? -8.589 -2.530 23.608 1.00 95.06 109 GLU A O 1
ATOM 894 N N . PHE A 1 110 ? -7.894 -3.704 21.842 1.00 92.62 110 PHE A N 1
ATOM 895 C CA . PHE A 1 110 ? -6.812 -2.784 21.526 1.00 92.62 110 PHE A CA 1
ATOM 896 C C . PHE A 1 110 ? -7.310 -1.372 21.186 1.00 92.62 110 PHE A C 1
ATOM 898 O O . PHE A 1 110 ? -6.731 -0.371 21.631 1.00 92.62 110 PHE A O 1
ATOM 905 N N . VAL A 1 111 ? -8.372 -1.276 20.383 1.00 93.31 111 VAL A N 1
ATOM 906 C CA . VAL A 1 111 ? -8.979 0.008 20.014 1.00 93.31 111 VAL A CA 1
ATOM 907 C C . VAL A 1 111 ? -9.588 0.665 21.249 1.00 93.31 111 VAL A C 1
ATOM 909 O O . VAL A 1 111 ? -9.300 1.835 21.490 1.00 93.31 111 VAL A O 1
ATOM 912 N N . GLU A 1 112 ? -10.347 -0.081 22.056 1.00 95.06 112 GLU A N 1
ATOM 913 C CA . GLU A 1 112 ? -10.947 0.403 23.31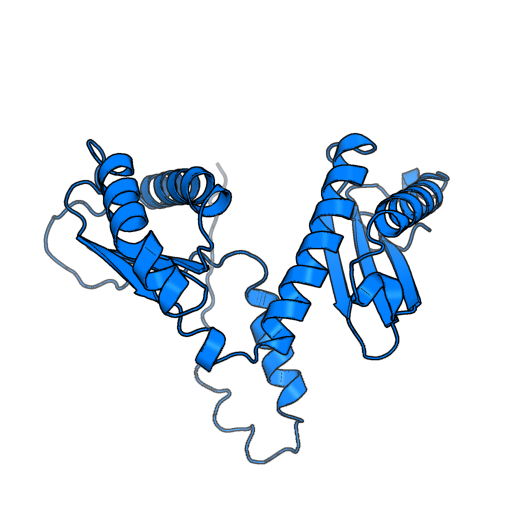0 1.00 95.06 112 GLU A CA 1
ATOM 914 C C . GLU A 1 112 ? -9.878 0.960 24.265 1.00 95.06 112 GLU A C 1
ATOM 916 O O . GLU A 1 112 ? -10.000 2.076 24.773 1.00 95.06 112 GLU A O 1
ATOM 921 N N . ASN A 1 113 ? -8.756 0.256 24.416 1.00 94.06 113 ASN A N 1
ATOM 922 C CA . ASN A 1 113 ? -7.620 0.731 25.204 1.00 94.06 113 ASN A CA 1
ATOM 923 C C . ASN A 1 113 ? -6.950 1.979 24.606 1.00 94.06 113 ASN A C 1
ATOM 925 O O . ASN A 1 113 ? -6.451 2.831 25.341 1.00 94.06 113 ASN A O 1
ATOM 929 N N . THR A 1 114 ? -6.929 2.118 23.279 1.00 91.62 114 THR A N 1
ATOM 930 C CA . THR A 1 114 ? -6.290 3.258 22.600 1.00 91.62 114 THR A CA 1
ATOM 931 C C . THR A 1 114 ? -7.101 4.550 22.714 1.00 91.62 114 THR A C 1
ATOM 933 O O . THR A 1 114 ? -6.502 5.634 22.758 1.00 91.62 114 THR A O 1
ATOM 936 N N . ILE A 1 115 ? -8.432 4.430 22.755 1.00 92.94 115 ILE A N 1
ATOM 937 C CA . ILE A 1 115 ? -9.383 5.547 22.867 1.00 92.94 115 ILE A CA 1
ATOM 938 C C . ILE A 1 115 ? -9.752 5.885 24.316 1.00 92.94 115 ILE A C 1
ATOM 940 O O . ILE A 1 115 ? -10.423 6.890 24.555 1.00 92.94 115 ILE A O 1
ATOM 944 N N . LYS A 1 116 ? -9.316 5.080 25.287 1.00 93.38 116 LYS A N 1
ATOM 945 C CA . LYS A 1 116 ? -9.478 5.365 26.713 1.00 93.38 116 LYS A CA 1
ATOM 946 C C . LYS A 1 116 ? -8.882 6.731 27.070 1.00 93.38 116 LYS A C 1
ATOM 948 O O . LYS A 1 116 ? -7.820 7.094 26.559 1.00 93.38 116 LYS A O 1
ATOM 953 N N . SER A 1 117 ? -9.558 7.488 27.936 1.00 90.19 117 SER A N 1
ATOM 954 C CA . SER A 1 117 ? -9.171 8.857 28.308 1.00 90.19 117 SER A CA 1
ATOM 955 C C . SER A 1 117 ? -9.139 9.845 27.131 1.00 90.19 117 SER A C 1
ATOM 957 O O . SER A 1 117 ? -8.430 10.849 27.180 1.00 90.19 117 SER A O 1
ATOM 959 N N . THR A 1 118 ? -9.898 9.578 26.065 1.00 89.56 118 THR A N 1
ATOM 960 C CA . THR A 1 118 ? -10.096 10.503 24.937 1.00 89.56 118 THR A CA 1
ATOM 961 C C . THR A 1 118 ? -11.581 10.859 24.795 1.00 89.56 118 THR A C 1
ATOM 963 O O . THR A 1 118 ? -12.429 10.162 25.357 1.00 89.56 118 THR A O 1
ATOM 966 N N . PRO A 1 119 ? -11.946 11.874 23.989 1.00 88.31 119 PRO A N 1
ATOM 967 C CA . PRO A 1 119 ? -13.350 12.161 23.670 1.00 88.31 119 PRO A CA 1
ATOM 968 C C . PRO A 1 119 ? -14.113 10.974 23.055 1.00 88.31 119 PRO A C 1
ATOM 970 O O . PRO A 1 119 ? -15.342 10.959 23.051 1.00 88.31 119 PRO A O 1
ATOM 973 N N . PHE A 1 120 ? -13.390 9.968 22.555 1.00 90.44 120 PHE A N 1
ATOM 974 C CA . PHE A 1 120 ? -13.941 8.765 21.945 1.00 90.44 120 PHE A CA 1
ATOM 975 C C . PHE A 1 120 ? -14.159 7.616 22.938 1.00 90.44 120 PHE A C 1
ATOM 977 O O . PHE A 1 120 ? -14.646 6.572 22.532 1.00 90.44 120 PHE A O 1
ATOM 984 N N . GLU A 1 121 ? -13.833 7.768 24.226 1.00 92.06 121 GLU A N 1
ATOM 985 C CA . GLU A 1 121 ? -13.888 6.675 25.216 1.00 92.06 121 GLU A CA 1
ATOM 986 C C . GLU A 1 121 ? -15.265 5.998 25.310 1.00 92.06 121 GLU A C 1
ATOM 988 O O . GLU A 1 121 ? -15.362 4.800 25.552 1.00 92.06 121 GLU A O 1
ATOM 993 N N . LYS A 1 122 ? -16.340 6.757 25.074 1.00 90.50 122 LYS A N 1
ATOM 994 C CA . LYS A 1 122 ? -17.720 6.250 25.106 1.00 90.50 122 LYS A CA 1
ATOM 995 C C . LYS A 1 122 ? -18.197 5.668 23.772 1.00 90.50 122 LYS A C 1
ATOM 997 O O . LYS A 1 122 ? -19.356 5.271 23.669 1.00 90.50 122 LYS A O 1
ATOM 1002 N N . TYR A 1 123 ? -17.358 5.673 22.738 1.00 92.12 123 TYR A N 1
ATOM 1003 C CA . TYR A 1 123 ? -17.752 5.204 21.416 1.00 92.12 123 TYR A CA 1
ATOM 1004 C C . TYR A 1 123 ? -17.821 3.682 21.405 1.00 92.12 123 TYR A C 1
ATOM 1006 O O . TYR A 1 123 ? -16.946 2.991 21.920 1.00 92.12 123 TYR A O 1
ATOM 1014 N N . VAL A 1 124 ? -18.848 3.153 20.747 1.00 93.88 124 VAL A N 1
ATOM 1015 C CA . VAL A 1 124 ? -18.985 1.715 20.529 1.00 93.88 124 VAL A CA 1
ATOM 1016 C C . VAL A 1 124 ? -17.953 1.273 19.498 1.00 93.88 124 VAL A C 1
ATOM 1018 O O . VAL A 1 124 ? -17.946 1.766 18.369 1.00 93.88 124 VAL A O 1
ATOM 1021 N N . VAL A 1 125 ? -17.106 0.313 19.859 1.00 95.25 125 VAL A N 1
ATOM 1022 C CA . VAL A 1 125 ? -16.145 -0.288 18.932 1.00 95.25 125 VAL A CA 1
ATOM 1023 C C . VAL A 1 125 ? -16.767 -1.518 18.274 1.00 95.25 125 VAL A C 1
ATOM 1025 O O . VAL A 1 125 ? -17.144 -2.481 18.947 1.00 95.25 125 VAL A O 1
ATOM 1028 N N . LYS A 1 126 ? -16.870 -1.501 16.942 1.00 94.50 126 LYS A N 1
ATOM 1029 C CA . LYS A 1 126 ? -17.353 -2.632 16.139 1.00 94.50 126 LYS A CA 1
ATOM 1030 C C . LYS A 1 126 ? -16.264 -3.136 15.209 1.00 94.50 126 LYS A C 1
ATOM 1032 O O . LYS A 1 126 ? -15.848 -2.428 14.298 1.00 94.50 126 LYS A O 1
ATOM 1037 N N . VAL A 1 127 ? -15.868 -4.391 15.394 1.00 93.38 127 VAL A N 1
ATOM 1038 C CA . VAL A 1 127 ? -14.919 -5.071 14.509 1.00 93.38 127 VAL A CA 1
ATOM 1039 C C . VAL A 1 127 ? -15.683 -6.012 13.589 1.00 93.38 127 VAL A C 1
ATOM 1041 O O . VAL A 1 127 ? -16.272 -7.001 14.026 1.00 93.38 127 VAL A O 1
ATOM 1044 N N . THR A 1 128 ? -15.700 -5.696 12.300 1.00 92.12 128 THR A N 1
ATOM 1045 C CA . THR A 1 128 ? -16.413 -6.474 11.284 1.00 92.12 128 THR A CA 1
ATOM 1046 C C . THR A 1 128 ? -15.438 -7.121 10.321 1.00 92.12 128 THR A C 1
ATOM 1048 O O . THR A 1 128 ? -14.402 -6.545 9.992 1.00 92.12 128 THR A O 1
ATOM 1051 N N . LYS A 1 129 ? -15.775 -8.309 9.822 1.00 88.88 129 LYS A N 1
ATOM 1052 C CA . LYS A 1 129 ? -15.028 -8.896 8.716 1.00 88.88 129 LYS A CA 1
ATOM 1053 C C . LYS A 1 129 ? -15.251 -8.055 7.465 1.00 88.88 129 LYS A C 1
ATOM 1055 O O . LYS A 1 129 ? -16.384 -7.691 7.154 1.00 88.88 129 LYS A O 1
ATOM 1060 N N . SER A 1 130 ? -14.172 -7.745 6.762 1.00 80.00 130 SER A N 1
ATOM 1061 C CA . SER A 1 130 ? -14.253 -7.036 5.498 1.00 80.00 130 SER A CA 1
ATOM 1062 C C . SER A 1 130 ? -14.892 -7.933 4.445 1.00 80.00 130 SER A C 1
ATOM 1064 O O . SER A 1 130 ? -14.408 -9.026 4.139 1.00 80.00 130 SER A O 1
ATOM 1066 N N . GLU A 1 131 ? -15.965 -7.427 3.850 1.00 71.56 131 GLU A N 1
ATOM 1067 C CA . GLU A 1 131 ? -16.635 -8.056 2.716 1.00 71.56 131 GLU A CA 1
ATOM 1068 C C . GLU A 1 131 ? -16.006 -7.638 1.381 1.00 71.56 131 GLU A C 1
ATOM 1070 O O . GLU A 1 131 ? -16.531 -7.971 0.324 1.00 71.56 131 GLU A O 1
ATOM 1075 N N . ILE A 1 132 ? -14.852 -6.952 1.395 1.00 58.34 132 ILE A N 1
ATOM 1076 C CA . ILE A 1 132 ? -14.104 -6.621 0.173 1.00 58.34 132 ILE A CA 1
ATOM 1077 C C . ILE A 1 132 ? -13.817 -7.879 -0.648 1.00 58.34 132 ILE A C 1
ATOM 1079 O O . ILE A 1 132 ? -13.953 -7.842 -1.860 1.00 58.34 132 ILE A O 1
ATOM 1083 N N . SER A 1 133 ? -13.545 -9.018 -0.005 1.00 52.88 133 SER A N 1
ATOM 1084 C CA . SER A 1 133 ? -13.374 -10.306 -0.701 1.00 52.88 133 SER A CA 1
ATOM 1085 C C . SER A 1 133 ? -14.636 -10.832 -1.408 1.00 52.88 133 SER A C 1
ATOM 1087 O O . SER A 1 133 ? -14.527 -11.693 -2.276 1.00 52.88 133 SER A O 1
ATOM 1089 N N . LYS A 1 134 ? -15.833 -10.330 -1.063 1.00 54.25 134 LYS A N 1
ATOM 1090 C CA . LYS A 1 134 ? -17.083 -10.588 -1.803 1.00 54.25 134 LYS A CA 1
ATOM 1091 C C . LYS A 1 134 ? -17.284 -9.619 -2.970 1.00 54.25 134 LYS A C 1
ATOM 1093 O O . LYS A 1 134 ? 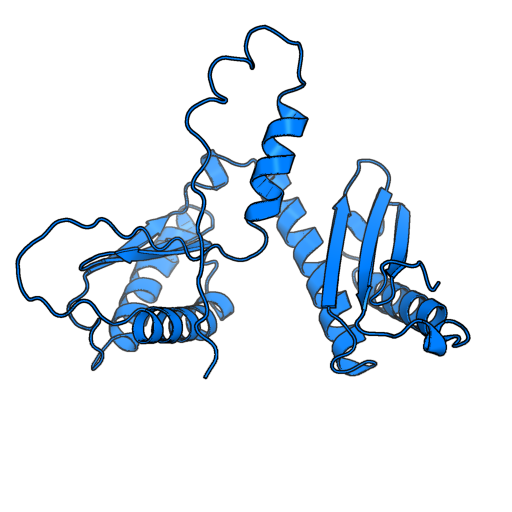-18.033 -9.931 -3.888 1.00 54.25 134 LYS A O 1
ATOM 1098 N N . LEU A 1 135 ? -16.641 -8.452 -2.928 1.00 52.69 135 LEU A N 1
ATOM 1099 C CA . LEU A 1 135 ? -16.725 -7.406 -3.954 1.00 52.69 135 LEU A CA 1
ATOM 1100 C C . LEU A 1 135 ? -15.554 -7.454 -4.950 1.00 52.69 135 LEU A C 1
ATOM 1102 O O . LEU A 1 135 ? -15.636 -6.867 -6.025 1.00 52.69 135 LEU A O 1
ATOM 1106 N N . VAL A 1 136 ? -14.468 -8.137 -4.587 1.00 56.00 136 VAL A N 1
ATOM 1107 C CA . VAL A 1 136 ? -13.177 -8.135 -5.275 1.00 56.00 136 VAL A CA 1
ATOM 1108 C C . VAL A 1 136 ? -12.606 -9.556 -5.243 1.00 56.00 136 VAL A C 1
ATOM 1110 O O . VAL A 1 136 ? -12.572 -10.181 -4.182 1.00 56.00 136 VAL A O 1
ATOM 1113 N N . SER A 1 137 ? -12.185 -10.091 -6.396 1.00 67.75 137 SER A N 1
ATOM 1114 C CA . SER A 1 137 ? -11.668 -11.465 -6.472 1.00 67.75 137 SER A CA 1
ATOM 1115 C C . SER A 1 137 ? -10.356 -11.618 -5.695 1.00 67.75 137 SER A C 1
ATOM 1117 O O . SER A 1 137 ? -9.623 -10.649 -5.478 1.00 67.75 137 SER A O 1
ATOM 1119 N N . LYS A 1 138 ? -10.036 -12.853 -5.280 1.00 70.44 138 LYS A N 1
ATOM 1120 C CA . LYS A 1 138 ? -8.753 -13.162 -4.627 1.00 70.44 138 LYS A CA 1
ATOM 1121 C C . LYS A 1 138 ? -7.562 -12.729 -5.480 1.00 70.44 138 LYS A C 1
ATOM 1123 O O . LYS A 1 138 ? -6.605 -12.208 -4.924 1.00 70.44 138 LYS A O 1
ATOM 1128 N N . GLU A 1 139 ? -7.654 -12.874 -6.803 1.00 70.62 139 GLU A N 1
ATOM 1129 C CA . GLU A 1 139 ? -6.578 -12.459 -7.710 1.00 70.62 139 GLU A CA 1
ATOM 1130 C C . GLU A 1 139 ? -6.303 -10.959 -7.614 1.00 70.62 139 GLU A C 1
ATOM 1132 O O . GLU A 1 139 ? -5.148 -10.559 -7.593 1.00 70.62 139 GLU A O 1
ATOM 1137 N N . VAL A 1 140 ? -7.341 -10.127 -7.482 1.00 67.06 140 VAL A N 1
ATOM 1138 C CA . VAL A 1 140 ? -7.169 -8.673 -7.350 1.00 67.06 140 VAL A CA 1
ATOM 1139 C C . VAL A 1 140 ? -6.553 -8.302 -5.996 1.00 67.06 140 VAL A C 1
ATOM 1141 O O . VAL A 1 140 ? -5.759 -7.368 -5.914 1.00 67.06 140 VAL A O 1
ATOM 1144 N N . ILE A 1 141 ? -6.877 -9.035 -4.925 1.00 71.56 141 ILE A N 1
ATOM 1145 C CA . ILE A 1 141 ? -6.251 -8.836 -3.606 1.00 71.56 141 ILE A CA 1
ATOM 1146 C C . ILE A 1 141 ? -4.770 -9.232 -3.647 1.00 71.56 141 ILE A C 1
ATOM 1148 O O . ILE A 1 141 ? -3.919 -8.507 -3.134 1.00 71.56 141 ILE A O 1
ATOM 1152 N N . GLU A 1 142 ? -4.452 -10.370 -4.260 1.00 79.62 142 GLU A N 1
ATOM 1153 C CA . GLU A 1 142 ? -3.072 -10.826 -4.447 1.00 79.62 142 GLU A CA 1
ATOM 1154 C C . GLU A 1 142 ? -2.277 -9.849 -5.318 1.00 79.62 142 GLU A C 1
ATOM 1156 O O . GLU A 1 142 ? -1.174 -9.454 -4.946 1.00 79.62 142 GLU A O 1
ATOM 1161 N N . GLU A 1 143 ? -2.855 -9.388 -6.427 1.00 77.94 143 GLU A N 1
ATOM 1162 C CA . GLU A 1 143 ? -2.264 -8.365 -7.289 1.00 77.94 143 GLU A CA 1
ATOM 1163 C C . GLU A 1 143 ? -1.992 -7.071 -6.517 1.00 77.94 143 GLU A C 1
ATOM 1165 O O . GLU A 1 143 ? -0.894 -6.524 -6.604 1.00 77.94 143 GLU A O 1
ATOM 1170 N N . HIS A 1 144 ? -2.941 -6.621 -5.692 1.00 77.38 144 HIS A N 1
ATOM 1171 C CA . HIS A 1 144 ? -2.751 -5.450 -4.843 1.00 77.38 144 HIS A CA 1
ATOM 1172 C C . HIS A 1 144 ? -1.576 -5.622 -3.872 1.00 77.38 144 HIS A C 1
ATOM 1174 O O . HIS A 1 144 ? -0.753 -4.716 -3.752 1.00 77.38 144 HIS A O 1
ATOM 1180 N N . HIS A 1 145 ? -1.452 -6.780 -3.216 1.00 80.94 145 HIS A N 1
ATOM 1181 C CA . HIS A 1 145 ? -0.318 -7.063 -2.333 1.00 80.94 145 HIS A CA 1
ATOM 1182 C C . HIS A 1 145 ? 1.020 -7.053 -3.081 1.00 80.94 145 HIS A C 1
ATOM 1184 O O . HIS A 1 145 ? 1.987 -6.471 -2.588 1.00 80.94 145 HIS A O 1
ATOM 1190 N N . LEU A 1 146 ? 1.069 -7.636 -4.282 1.00 85.25 146 LEU A N 1
ATOM 1191 C CA . LEU A 1 146 ? 2.269 -7.631 -5.122 1.00 85.25 146 LEU A CA 1
ATOM 1192 C C . LEU A 1 146 ? 2.652 -6.207 -5.550 1.00 85.25 146 LEU A C 1
ATOM 1194 O O . LEU A 1 146 ? 3.827 -5.850 -5.497 1.00 85.25 146 LEU A O 1
ATOM 1198 N N . MET A 1 147 ? 1.680 -5.377 -5.938 1.00 83.12 147 MET A N 1
ATOM 1199 C CA . MET A 1 147 ? 1.914 -3.970 -6.282 1.00 83.12 147 MET A CA 1
ATOM 1200 C C . MET A 1 147 ? 2.337 -3.142 -5.062 1.00 83.12 147 MET A C 1
ATOM 1202 O O . MET A 1 147 ? 3.190 -2.263 -5.182 1.00 83.12 147 MET A O 1
ATOM 1206 N N . GLN A 1 148 ? 1.778 -3.425 -3.883 1.00 79.38 148 GLN A N 1
ATOM 1207 C CA . GLN A 1 148 ? 2.143 -2.750 -2.640 1.00 79.38 148 GLN A CA 1
ATOM 1208 C C . GLN A 1 148 ? 3.598 -3.037 -2.256 1.00 79.38 148 GLN A C 1
ATOM 1210 O O . GLN A 1 148 ? 4.335 -2.101 -1.960 1.00 79.38 148 GLN A O 1
ATOM 1215 N N . GLU A 1 149 ? 4.027 -4.301 -2.311 1.00 85.50 149 GLU A N 1
ATOM 1216 C CA . GLU A 1 149 ? 5.420 -4.691 -2.053 1.00 85.50 149 GLU A CA 1
ATOM 1217 C C . GLU A 1 149 ? 6.395 -3.930 -2.971 1.00 85.50 149 GLU A C 1
ATOM 1219 O O . GLU A 1 149 ? 7.392 -3.375 -2.503 1.00 85.50 149 GLU A O 1
ATOM 1224 N N . ILE A 1 150 ? 6.060 -3.819 -4.263 1.00 87.00 150 ILE A N 1
ATOM 1225 C CA . ILE A 1 150 ? 6.838 -3.065 -5.258 1.00 87.00 150 ILE A CA 1
ATOM 1226 C C . ILE A 1 150 ? 6.891 -1.579 -4.895 1.00 87.00 150 ILE A C 1
ATOM 1228 O O . ILE A 1 150 ? 7.974 -0.994 -4.854 1.00 87.00 150 ILE A O 1
ATOM 1232 N N . SER A 1 151 ? 5.741 -0.964 -4.603 1.00 84.50 151 SER A N 1
ATOM 1233 C CA . SER A 1 151 ? 5.669 0.460 -4.264 1.00 84.50 151 SER A CA 1
ATOM 1234 C C . SER A 1 151 ? 6.476 0.787 -3.009 1.00 84.50 151 SER A C 1
ATOM 1236 O O . SER A 1 151 ? 7.246 1.743 -3.023 1.00 84.50 151 SER A O 1
ATOM 1238 N N . THR A 1 152 ? 6.339 -0.011 -1.945 1.00 82.50 152 THR A N 1
ATOM 1239 C CA . THR A 1 152 ? 7.085 0.185 -0.693 1.00 82.50 152 THR A CA 1
ATOM 1240 C C . THR A 1 152 ? 8.587 0.009 -0.904 1.00 82.50 152 THR A C 1
ATOM 1242 O O . THR A 1 152 ? 9.362 0.842 -0.449 1.00 82.50 152 THR A O 1
ATOM 1245 N N . THR A 1 153 ? 9.008 -0.998 -1.674 1.00 89.38 153 THR A N 1
ATOM 1246 C CA . THR A 1 153 ? 10.430 -1.205 -2.005 1.00 89.38 153 THR A CA 1
ATOM 1247 C C . THR A 1 153 ? 11.028 -0.001 -2.737 1.00 89.38 153 THR A C 1
ATOM 1249 O O . THR A 1 153 ? 12.134 0.443 -2.423 1.00 89.38 153 THR A O 1
ATOM 1252 N N . ILE A 1 154 ? 10.289 0.567 -3.696 1.00 89.88 154 ILE A N 1
ATOM 1253 C CA . ILE A 1 154 ? 10.708 1.771 -4.425 1.00 89.88 154 ILE A CA 1
ATOM 1254 C C . ILE A 1 154 ? 10.772 2.981 -3.490 1.00 89.88 154 ILE A C 1
ATOM 1256 O O . ILE A 1 154 ? 11.749 3.730 -3.523 1.00 89.88 154 ILE A O 1
ATOM 1260 N N . GLU A 1 155 ? 9.742 3.180 -2.670 1.00 86.56 155 GLU A N 1
ATOM 1261 C CA . GLU A 1 155 ? 9.653 4.292 -1.726 1.00 86.56 155 GLU A CA 1
ATOM 1262 C C . GLU A 1 155 ? 10.795 4.267 -0.708 1.00 86.56 155 GLU A C 1
ATOM 1264 O O . GLU A 1 155 ? 11.456 5.291 -0.523 1.00 86.56 155 GLU A O 1
ATOM 1269 N N . ASP A 1 156 ? 11.085 3.111 -0.111 1.00 85.75 156 ASP A N 1
ATOM 1270 C CA . ASP A 1 156 ? 12.170 2.944 0.858 1.00 85.75 156 ASP A CA 1
ATOM 1271 C C . ASP A 1 156 ? 13.533 3.232 0.220 1.00 85.75 156 ASP A C 1
ATOM 1273 O O . ASP A 1 156 ? 14.357 3.975 0.770 1.00 85.75 156 ASP A O 1
ATOM 1277 N N . ALA A 1 157 ? 13.762 2.696 -0.982 1.00 88.75 157 ALA A N 1
ATOM 1278 C CA . ALA A 1 157 ? 14.987 2.926 -1.730 1.00 88.75 157 ALA A CA 1
ATOM 1279 C C . ALA A 1 157 ? 15.180 4.413 -2.048 1.00 88.75 157 ALA A C 1
ATOM 1281 O O . ALA A 1 157 ? 16.208 5.012 -1.716 1.00 88.75 157 ALA A O 1
ATOM 1282 N N . LEU A 1 158 ? 14.187 5.040 -2.676 1.00 87.31 158 LEU A N 1
ATOM 1283 C CA . LEU A 1 158 ? 14.305 6.421 -3.127 1.00 87.31 158 LEU A CA 1
ATOM 1284 C C . LEU A 1 158 ? 14.293 7.413 -1.968 1.00 87.31 158 LEU A C 1
ATOM 1286 O O . LEU A 1 158 ? 15.030 8.392 -2.027 1.00 87.31 158 LEU A O 1
ATOM 1290 N N . SER A 1 159 ? 13.548 7.157 -0.895 1.00 87.31 159 SER A N 1
ATOM 1291 C CA . SER A 1 159 ? 13.557 8.018 0.294 1.00 87.31 159 SER A CA 1
ATOM 1292 C C . SER A 1 159 ? 14.915 8.013 0.993 1.00 87.31 159 SER A C 1
ATOM 1294 O O . SER A 1 159 ? 15.349 9.051 1.496 1.00 87.31 159 SER A O 1
ATOM 1296 N N . LYS A 1 160 ? 15.622 6.875 0.975 1.00 86.81 160 LYS A N 1
ATOM 1297 C CA . LYS A 1 160 ? 16.977 6.750 1.524 1.00 86.81 160 LYS A CA 1
ATOM 1298 C C . LYS A 1 160 ? 18.018 7.514 0.704 1.00 86.81 160 LYS A C 1
ATOM 1300 O O . LYS A 1 160 ? 18.869 8.187 1.281 1.00 86.81 160 LYS A O 1
ATOM 1305 N N . PHE A 1 161 ? 17.980 7.404 -0.624 1.00 84.25 161 PHE A N 1
ATOM 1306 C CA . PHE A 1 161 ? 18.996 8.006 -1.502 1.00 84.25 161 PHE A CA 1
ATOM 1307 C C . PHE A 1 161 ? 18.668 9.442 -1.941 1.00 84.25 161 PHE A C 1
ATOM 1309 O O . PHE A 1 161 ? 19.577 10.222 -2.222 1.00 84.25 161 PHE A O 1
ATOM 1316 N N . TYR A 1 162 ? 17.386 9.801 -1.987 1.00 85.12 162 TYR A N 1
ATOM 1317 C CA . TYR A 1 162 ? 16.870 11.067 -2.511 1.00 85.12 162 TYR A CA 1
ATOM 1318 C C . TYR A 1 162 ? 15.808 11.662 -1.564 1.00 85.12 162 TYR A C 1
ATOM 1320 O O . TYR A 1 162 ? 14.640 11.830 -1.938 1.00 85.12 162 TYR A O 1
ATOM 1328 N N . PRO A 1 163 ? 16.191 12.004 -0.322 1.00 83.00 163 PRO A N 1
ATOM 1329 C CA . PRO A 1 163 ? 15.247 12.434 0.700 1.00 83.00 163 PRO A CA 1
ATOM 1330 C C . PRO A 1 163 ? 14.461 13.672 0.252 1.00 83.00 163 PRO A C 1
ATOM 1332 O O . PRO A 1 163 ? 15.032 14.659 -0.221 1.00 83.00 163 PRO A O 1
ATOM 1335 N N . LYS A 1 164 ? 13.135 13.624 0.436 1.00 83.25 164 LYS A N 1
ATOM 1336 C CA . LYS A 1 164 ? 12.188 14.702 0.087 1.00 83.25 164 LYS A CA 1
ATOM 1337 C C . LYS A 1 164 ? 12.194 15.102 -1.396 1.00 83.25 164 LYS A C 1
ATOM 1339 O O . LYS A 1 164 ? 11.810 16.221 -1.718 1.00 83.25 164 LYS A O 1
ATOM 1344 N N . GLN A 1 165 ? 12.658 14.234 -2.295 1.00 83.88 165 GLN A N 1
ATOM 1345 C CA . GLN A 1 165 ? 12.592 14.479 -3.742 1.00 83.88 165 GLN A CA 1
ATOM 1346 C C . GLN A 1 165 ? 11.459 13.715 -4.422 1.00 83.88 165 GLN A C 1
ATOM 1348 O O . GLN A 1 165 ? 11.159 14.003 -5.576 1.00 83.88 165 GLN A O 1
ATOM 1353 N N . MET A 1 166 ? 10.837 12.757 -3.740 1.00 83.56 166 MET A N 1
ATOM 1354 C CA . MET A 1 166 ? 9.741 11.964 -4.281 1.00 83.56 166 MET A CA 1
ATOM 1355 C C . MET A 1 166 ? 8.396 12.625 -3.967 1.00 83.56 166 MET A C 1
ATOM 1357 O O . MET A 1 166 ? 8.201 13.131 -2.864 1.00 83.56 166 MET A O 1
ATOM 1361 N N . ASP A 1 167 ? 7.503 12.633 -4.952 1.00 84.94 167 ASP A N 1
ATOM 1362 C CA . ASP A 1 167 ? 6.136 13.151 -4.831 1.00 84.94 167 ASP A CA 1
ATOM 1363 C C . ASP A 1 167 ? 5.124 12.000 -4.878 1.00 84.94 167 ASP A C 1
ATOM 1365 O O . ASP A 1 167 ? 4.327 11.816 -3.965 1.00 84.94 167 ASP A O 1
ATOM 1369 N N . GLN A 1 168 ? 5.199 11.172 -5.924 1.00 82.69 168 GLN A N 1
ATOM 1370 C CA . GLN A 1 168 ? 4.224 10.109 -6.157 1.00 82.69 168 GLN A CA 1
ATOM 1371 C C . GLN A 1 168 ? 4.854 8.920 -6.886 1.00 82.69 168 GLN A C 1
ATOM 1373 O O . GLN A 1 168 ? 5.648 9.109 -7.811 1.00 82.69 168 GLN A O 1
ATOM 1378 N N . ILE A 1 169 ? 4.421 7.709 -6.534 1.00 82.12 169 ILE A N 1
ATOM 1379 C CA . ILE A 1 169 ? 4.644 6.482 -7.305 1.00 82.12 169 ILE A CA 1
ATOM 1380 C C . ILE A 1 169 ? 3.300 6.055 -7.901 1.00 82.12 169 ILE A C 1
ATOM 1382 O O . ILE A 1 169 ? 2.293 5.992 -7.200 1.00 82.12 169 ILE A O 1
ATOM 1386 N N . ASN A 1 170 ? 3.286 5.779 -9.200 1.00 80.94 170 ASN A N 1
ATOM 1387 C CA . ASN A 1 170 ? 2.145 5.256 -9.938 1.00 80.94 170 ASN A CA 1
ATOM 1388 C C . ASN A 1 170 ? 2.535 3.910 -10.534 1.00 80.94 170 ASN A C 1
ATOM 1390 O O . ASN A 1 170 ? 3.532 3.819 -11.250 1.00 80.94 170 ASN A O 1
ATOM 1394 N N . LEU A 1 171 ? 1.742 2.884 -10.250 1.00 82.81 171 LEU A N 1
ATOM 1395 C CA . LEU A 1 171 ? 1.927 1.550 -10.799 1.00 82.81 171 LEU A CA 1
ATOM 1396 C C . LEU A 1 171 ? 0.738 1.223 -11.693 1.00 82.81 171 LEU A C 1
ATOM 1398 O O . LEU A 1 171 ? -0.410 1.305 -11.258 1.00 82.81 171 LEU A O 1
ATOM 1402 N N . GLU A 1 172 ? 1.020 0.841 -12.930 1.00 83.44 172 GLU A N 1
ATOM 1403 C CA . GLU A 1 172 ? 0.022 0.355 -13.875 1.00 83.44 172 GLU A CA 1
ATOM 1404 C C . GLU A 1 172 ? 0.433 -1.040 -14.340 1.00 83.44 172 GLU A C 1
ATOM 1406 O O . GLU A 1 172 ? 1.468 -1.226 -14.979 1.00 83.44 172 GLU A O 1
ATOM 1411 N N . ASN A 1 173 ? -0.376 -2.031 -13.973 1.00 84.00 173 ASN A N 1
ATOM 1412 C CA . ASN A 1 173 ? -0.160 -3.419 -14.343 1.00 84.00 173 ASN A CA 1
ATOM 1413 C C . ASN A 1 173 ? -1.019 -3.776 -15.557 1.00 84.00 173 ASN A C 1
ATOM 1415 O O . ASN A 1 173 ? -2.233 -3.572 -15.572 1.00 84.00 173 ASN A O 1
ATOM 1419 N N . THR A 1 174 ? -0.381 -4.346 -16.569 1.00 85.62 174 THR A N 1
ATOM 1420 C CA . THR A 1 174 ? -1.031 -4.903 -17.755 1.00 85.62 174 THR A CA 1
ATOM 1421 C C . THR A 1 174 ? -0.652 -6.384 -17.887 1.00 85.62 174 THR A C 1
ATOM 1423 O O . THR A 1 174 ? 0.229 -6.872 -17.174 1.00 85.62 174 THR A O 1
ATOM 1426 N N . PRO A 1 175 ? -1.284 -7.154 -18.792 1.00 83.12 175 PRO A N 1
ATOM 1427 C CA . PRO A 1 175 ? -0.937 -8.565 -18.968 1.00 83.12 175 PRO A CA 1
ATOM 1428 C C . PRO A 1 175 ? 0.537 -8.822 -19.319 1.00 83.12 175 PRO A C 1
ATOM 1430 O O . PRO A 1 175 ? 1.053 -9.885 -18.989 1.00 83.12 175 PRO A O 1
ATOM 1433 N N . THR A 1 176 ? 1.209 -7.873 -19.976 1.00 84.19 176 THR A N 1
ATOM 1434 C CA . THR A 1 176 ? 2.584 -8.033 -20.482 1.00 84.19 176 THR A CA 1
ATOM 1435 C C . THR A 1 176 ? 3.594 -7.112 -19.810 1.00 84.19 176 THR A C 1
ATOM 1437 O O . THR A 1 176 ? 4.777 -7.443 -19.746 1.00 84.19 176 THR A O 1
ATOM 1440 N N . GLU A 1 177 ? 3.150 -5.965 -19.303 1.00 90.25 177 GLU A N 1
ATOM 1441 C CA . GLU A 1 177 ? 4.027 -4.906 -18.808 1.00 90.25 177 GLU A CA 1
ATOM 1442 C C . GLU A 1 177 ? 3.599 -4.421 -17.427 1.00 90.25 177 GLU A C 1
ATOM 1444 O O . GLU A 1 177 ? 2.407 -4.256 -17.158 1.00 90.25 177 GLU A O 1
ATOM 1449 N N . LEU A 1 178 ? 4.592 -4.145 -16.585 1.00 91.75 178 LEU A N 1
ATOM 1450 C CA . LEU A 1 178 ? 4.440 -3.388 -15.353 1.00 91.75 178 LEU A CA 1
ATOM 1451 C C . LEU A 1 178 ? 5.065 -2.006 -15.563 1.00 91.75 178 LEU A C 1
ATOM 1453 O O . LEU A 1 178 ? 6.288 -1.868 -15.634 1.00 91.75 178 LEU A O 1
ATOM 1457 N N . ASN A 1 179 ? 4.217 -0.986 -15.640 1.00 89.56 179 ASN A N 1
ATOM 1458 C CA . ASN A 1 179 ? 4.626 0.399 -15.818 1.00 89.56 179 ASN A CA 1
ATOM 1459 C C . ASN A 1 179 ? 4.760 1.086 -14.457 1.00 89.56 179 ASN A C 1
ATOM 1461 O O . ASN A 1 179 ? 3.809 1.161 -13.678 1.00 89.56 179 ASN A O 1
ATOM 1465 N N . ILE A 1 180 ? 5.952 1.608 -14.184 1.00 93.38 180 ILE A N 1
ATOM 1466 C CA . ILE A 1 180 ? 6.326 2.267 -12.935 1.00 93.38 180 ILE A CA 1
ATOM 1467 C C . ILE A 1 180 ? 6.609 3.738 -13.238 1.00 93.38 180 ILE A C 1
ATOM 1469 O O . ILE A 1 180 ? 7.655 4.098 -13.778 1.00 93.38 180 ILE A O 1
ATOM 1473 N N . GLY A 1 181 ? 5.659 4.604 -12.900 1.00 90.00 181 GLY A N 1
ATOM 1474 C CA . GLY A 1 181 ? 5.771 6.050 -13.050 1.00 90.00 181 GLY A CA 1
ATOM 1475 C C . GLY A 1 181 ? 6.146 6.721 -11.734 1.00 90.00 181 GLY A C 1
ATOM 1476 O O . GLY A 1 181 ? 5.412 6.606 -10.759 1.00 90.00 181 GLY A O 1
ATOM 1477 N N . ILE A 1 182 ? 7.238 7.480 -11.700 1.00 88.81 182 ILE A N 1
ATOM 1478 C CA . ILE A 1 182 ? 7.682 8.188 -10.491 1.00 88.81 182 ILE A CA 1
ATOM 1479 C C . ILE A 1 182 ? 7.671 9.684 -10.750 1.00 88.81 182 ILE A C 1
ATOM 1481 O O . ILE A 1 182 ? 8.383 10.173 -11.624 1.00 88.81 182 ILE A O 1
ATOM 1485 N N . LYS A 1 183 ? 6.888 10.429 -9.974 1.00 88.44 183 LYS A N 1
ATOM 1486 C CA . LYS A 1 183 ? 6.932 11.891 -9.959 1.00 88.44 183 LYS A CA 1
ATOM 1487 C C . LYS A 1 183 ? 7.862 12.368 -8.860 1.00 88.44 183 LYS A C 1
ATOM 1489 O O . LYS A 1 183 ? 7.841 11.866 -7.736 1.00 88.44 183 LYS A O 1
ATOM 1494 N N . THR A 1 184 ? 8.664 13.367 -9.197 1.00 87.19 184 THR A N 1
ATOM 1495 C CA . THR A 1 184 ? 9.654 13.958 -8.301 1.00 87.19 184 THR A CA 1
ATOM 1496 C C . THR A 1 184 ? 9.427 15.458 -8.143 1.00 87.19 184 THR A C 1
ATOM 1498 O O . THR A 1 184 ? 8.836 16.115 -8.999 1.00 87.19 184 THR A O 1
ATOM 1501 N N . LEU A 1 185 ? 9.981 16.027 -7.077 1.00 87.94 185 LEU A N 1
ATOM 1502 C CA . LEU A 1 185 ? 10.013 17.466 -6.814 1.00 87.94 185 LEU A CA 1
ATOM 1503 C C . LEU A 1 185 ? 11.182 18.175 -7.522 1.00 87.94 185 LEU A C 1
ATOM 1505 O O . LEU A 1 185 ? 11.387 19.382 -7.349 1.00 87.94 185 LEU A O 1
ATOM 1509 N N . LEU A 1 186 ? 11.929 17.449 -8.363 1.00 85.25 186 LEU A N 1
ATOM 1510 C CA . LEU A 1 186 ? 13.054 17.983 -9.122 1.00 85.25 186 LEU A CA 1
ATOM 1511 C C . LEU A 1 186 ? 12.590 19.059 -10.109 1.00 85.25 186 LEU A C 1
ATOM 1513 O O . LEU A 1 186 ? 11.554 18.960 -10.762 1.00 85.25 186 LEU A O 1
ATOM 1517 N N . SER A 1 187 ? 13.385 20.113 -10.237 1.00 81.06 187 SER A N 1
ATOM 1518 C CA . SER A 1 187 ? 13.151 21.230 -11.148 1.00 81.06 187 SER A CA 1
ATOM 1519 C C . SER A 1 187 ? 13.720 20.980 -12.547 1.00 81.06 187 SER A C 1
ATOM 1521 O O . SER A 1 187 ? 14.683 20.241 -12.732 1.00 81.06 187 SER A O 1
ATOM 1523 N N . ARG A 1 188 ? 13.202 21.702 -13.550 1.00 67.62 188 ARG A N 1
ATOM 1524 C CA . ARG A 1 188 ? 13.689 21.645 -14.941 1.00 67.62 188 ARG A CA 1
ATOM 1525 C C . ARG A 1 188 ? 15.192 21.958 -15.085 1.00 67.62 188 ARG A C 1
ATOM 1527 O O . ARG A 1 188 ? 15.833 21.430 -15.984 1.00 67.62 188 ARG A O 1
ATOM 1534 N N . LYS A 1 189 ? 15.800 22.755 -14.191 1.00 63.84 189 LYS A N 1
ATOM 1535 C CA . LYS A 1 189 ? 17.258 23.023 -14.214 1.00 63.84 189 LYS A CA 1
ATOM 1536 C C . LYS A 1 189 ? 18.098 21.787 -13.857 1.00 63.84 189 LYS A C 1
ATOM 1538 O O . LYS A 1 189 ? 19.238 21.686 -14.295 1.00 63.84 189 LYS A O 1
ATOM 1543 N N . GLN A 1 190 ? 17.515 20.823 -13.144 1.00 60.06 190 GLN A N 1
ATOM 1544 C CA . GLN A 1 190 ? 18.129 19.529 -12.826 1.00 60.06 190 GLN A CA 1
ATOM 1545 C C . GLN A 1 190 ? 17.951 18.498 -13.960 1.00 60.06 190 GLN A C 1
ATOM 1547 O O . GLN A 1 190 ? 18.474 17.395 -13.861 1.00 60.06 190 GLN A O 1
ATOM 1552 N N . LYS A 1 191 ? 17.303 18.853 -15.084 1.00 51.25 191 LYS A N 1
ATOM 1553 C CA . LYS A 1 191 ? 17.131 17.996 -16.279 1.00 51.25 191 LYS A CA 1
ATOM 1554 C C . LYS A 1 191 ? 18.449 17.664 -17.001 1.00 51.25 191 LYS A C 1
ATOM 1556 O O . LYS A 1 191 ? 18.496 16.715 -17.768 1.00 51.25 191 LYS A O 1
ATOM 1561 N N . LYS A 1 192 ? 19.526 18.423 -16.742 1.00 52.62 192 LYS A N 1
ATOM 1562 C CA . LYS A 1 192 ? 20.898 18.099 -17.189 1.00 52.62 192 LYS A CA 1
ATOM 1563 C C . LYS A 1 192 ? 21.627 17.111 -16.265 1.00 52.62 192 LYS A C 1
ATOM 1565 O O . LYS A 1 192 ? 22.759 16.748 -16.563 1.00 52.62 192 LYS A O 1
ATOM 1570 N N . SER A 1 193 ? 21.026 16.715 -15.142 1.00 59.12 193 SER A N 1
ATOM 1571 C CA . SER A 1 193 ? 21.644 15.771 -14.211 1.00 59.12 193 SER A CA 1
ATOM 1572 C C . SER A 1 193 ? 21.370 14.331 -14.641 1.00 59.12 193 SER A C 1
ATOM 1574 O O . SER A 1 193 ? 20.263 13.991 -15.052 1.00 59.12 193 SER A O 1
ATOM 1576 N N . THR A 1 194 ? 22.368 13.464 -14.486 1.00 78.25 194 THR A N 1
ATOM 1577 C CA . THR A 1 194 ? 22.272 11.999 -14.619 1.00 78.25 194 THR A CA 1
ATOM 1578 C C . THR A 1 194 ? 21.310 11.361 -13.609 1.00 78.25 194 THR A C 1
ATOM 1580 O O . THR A 1 194 ? 21.106 10.150 -13.633 1.00 78.25 194 THR A O 1
ATOM 1583 N N . MET A 1 195 ? 20.688 12.165 -12.742 1.00 84.06 195 MET A N 1
ATOM 1584 C CA . MET A 1 195 ? 19.904 11.736 -11.593 1.00 84.06 195 MET A CA 1
ATOM 1585 C C . MET A 1 195 ? 18.699 10.870 -11.967 1.00 84.06 195 MET A C 1
ATOM 1587 O O . MET A 1 195 ? 18.454 9.892 -11.275 1.00 84.06 195 MET A O 1
ATOM 1591 N N . GLY A 1 196 ? 17.982 11.165 -13.060 1.00 88.38 196 GLY A N 1
ATOM 1592 C CA . GLY A 1 196 ? 16.859 10.327 -13.505 1.00 88.38 196 GLY A CA 1
ATOM 1593 C C . GLY A 1 196 ? 17.310 8.912 -13.880 1.00 88.38 196 GLY A C 1
ATOM 1594 O O . GLY A 1 196 ? 16.794 7.935 -13.349 1.00 88.38 196 GLY A O 1
ATOM 1595 N N . LYS A 1 197 ? 18.356 8.790 -14.704 1.00 90.50 197 LYS A N 1
ATOM 1596 C CA . LYS A 1 197 ? 18.953 7.488 -15.060 1.00 90.50 197 LYS A CA 1
ATOM 1597 C C . LYS A 1 197 ? 19.543 6.762 -13.856 1.00 90.50 197 LYS A C 1
ATOM 1599 O O . LYS A 1 197 ? 19.496 5.539 -13.758 1.00 90.50 197 LYS A O 1
ATOM 1604 N N . GLU A 1 198 ? 20.125 7.513 -12.928 1.00 91.44 198 GLU A N 1
ATOM 1605 C CA . GLU A 1 198 ? 20.619 6.954 -11.682 1.00 91.44 198 GLU A CA 1
ATOM 1606 C C . GLU A 1 198 ? 19.484 6.385 -10.837 1.00 91.44 198 GLU A C 1
ATOM 1608 O O . GLU A 1 198 ? 19.588 5.233 -10.434 1.00 91.44 198 GLU A O 1
ATOM 1613 N N . MET A 1 199 ? 18.412 7.145 -10.607 1.00 92.31 199 MET A N 1
ATOM 1614 C CA . MET A 1 199 ? 17.218 6.683 -9.898 1.00 92.31 199 MET A CA 1
ATOM 1615 C C . MET A 1 199 ? 16.662 5.409 -10.537 1.00 92.31 199 MET A C 1
ATOM 1617 O O . MET A 1 199 ? 16.482 4.422 -9.831 1.00 92.31 199 MET A O 1
ATOM 1621 N N . GLU A 1 200 ? 16.490 5.391 -11.863 1.00 94.94 200 GLU A N 1
ATOM 1622 C CA . GLU A 1 200 ? 16.042 4.211 -12.616 1.00 94.94 200 GLU A CA 1
ATOM 1623 C C . GLU A 1 200 ? 16.916 2.987 -12.326 1.00 94.94 200 GLU A C 1
ATOM 1625 O O . GLU A 1 200 ? 16.406 1.937 -11.938 1.00 94.94 200 GLU A O 1
ATOM 1630 N N . LYS A 1 201 ? 18.244 3.130 -12.424 1.00 94.44 201 LYS A N 1
ATOM 1631 C CA . LYS A 1 201 ? 19.174 2.033 -12.132 1.00 94.44 201 LYS A CA 1
ATOM 1632 C C . LYS A 1 201 ? 19.035 1.522 -10.697 1.00 94.44 201 LYS A C 1
ATOM 1634 O O . LYS A 1 201 ? 19.127 0.319 -10.476 1.00 94.44 201 LYS A O 1
ATOM 1639 N N . LYS A 1 202 ? 18.847 2.410 -9.715 1.00 94.25 202 LYS A N 1
ATOM 1640 C CA . LYS A 1 202 ? 18.680 1.994 -8.312 1.00 94.25 202 LYS A CA 1
ATOM 1641 C C . LYS A 1 202 ? 17.358 1.265 -8.114 1.00 94.25 202 LYS A C 1
ATOM 1643 O O . LYS A 1 202 ? 17.350 0.245 -7.443 1.00 94.25 202 LYS A O 1
ATOM 1648 N N . ILE A 1 203 ? 16.281 1.734 -8.738 1.00 95.06 203 ILE A N 1
ATOM 1649 C CA . ILE A 1 203 ? 14.989 1.049 -8.674 1.00 95.06 203 ILE A CA 1
ATOM 1650 C C . ILE A 1 203 ? 15.112 -0.361 -9.243 1.00 95.06 203 ILE A C 1
ATOM 1652 O O . ILE A 1 203 ? 14.730 -1.306 -8.566 1.00 95.06 203 ILE A O 1
ATOM 1656 N N . PHE A 1 204 ? 15.716 -0.527 -10.424 1.00 95.06 204 PHE A N 1
ATOM 1657 C CA . PHE A 1 204 ? 15.938 -1.858 -10.995 1.00 95.06 204 PHE A CA 1
ATOM 1658 C C . PHE A 1 204 ? 16.703 -2.789 -10.044 1.00 95.06 204 PHE A C 1
ATOM 1660 O O . PHE A 1 204 ? 16.294 -3.930 -9.862 1.00 95.06 204 PHE A O 1
ATOM 1667 N N . LEU A 1 205 ? 17.766 -2.299 -9.395 1.00 95.12 205 LEU A N 1
ATOM 1668 C CA . LEU A 1 205 ? 18.546 -3.090 -8.434 1.00 95.12 205 LEU A CA 1
ATOM 1669 C C . LEU A 1 205 ? 17.745 -3.511 -7.194 1.00 95.12 205 LEU A C 1
ATOM 1671 O O . LEU A 1 205 ? 18.014 -4.563 -6.624 1.00 95.12 205 LEU A O 1
ATOM 1675 N N . GLU A 1 206 ? 16.805 -2.686 -6.741 1.00 94.69 206 GLU A N 1
ATOM 1676 C CA . GLU A 1 206 ? 15.967 -3.007 -5.583 1.00 94.69 206 GLU A CA 1
ATOM 1677 C C . GLU A 1 206 ? 14.815 -3.941 -5.965 1.00 94.69 206 GLU A C 1
ATOM 1679 O O . GLU A 1 206 ? 14.514 -4.870 -5.221 1.00 94.69 206 GLU A O 1
ATOM 1684 N N . LEU A 1 207 ? 14.234 -3.775 -7.157 1.00 94.94 207 LEU A N 1
ATOM 1685 C CA . LEU A 1 207 ? 13.211 -4.686 -7.673 1.00 94.94 207 LEU A CA 1
ATOM 1686 C C . LEU A 1 207 ? 13.760 -6.090 -7.954 1.00 94.94 207 LEU A C 1
ATOM 1688 O O . LEU A 1 207 ? 13.051 -7.062 -7.723 1.00 94.94 207 LEU A O 1
ATOM 1692 N N . ASP A 1 208 ? 15.024 -6.222 -8.363 1.00 93.38 208 ASP A N 1
ATOM 1693 C CA . ASP A 1 208 ? 15.685 -7.524 -8.566 1.00 93.38 208 ASP A CA 1
ATOM 1694 C C . ASP A 1 208 ? 15.764 -8.365 -7.268 1.00 93.38 208 ASP A C 1
ATOM 1696 O O . ASP A 1 208 ? 15.803 -9.600 -7.278 1.00 93.38 208 ASP A O 1
ATOM 1700 N N . LYS A 1 209 ? 15.692 -7.705 -6.103 1.00 93.88 209 LYS A N 1
ATOM 1701 C CA . LYS A 1 209 ? 15.616 -8.378 -4.797 1.00 93.88 209 LYS A CA 1
ATOM 1702 C C . LYS A 1 209 ? 14.234 -8.967 -4.506 1.00 93.88 209 LYS A C 1
ATOM 1704 O O . LYS A 1 209 ? 14.115 -9.776 -3.593 1.00 93.88 209 LYS A O 1
ATOM 1709 N N . LEU A 1 210 ? 13.204 -8.616 -5.276 1.00 93.81 210 LEU A N 1
ATOM 1710 C CA . LEU A 1 210 ? 11.843 -9.141 -5.144 1.00 93.81 210 LEU A CA 1
ATOM 1711 C C . LEU A 1 210 ? 11.620 -10.366 -6.045 1.00 93.81 210 LEU A C 1
ATOM 1713 O O . LEU A 1 210 ? 10.616 -10.472 -6.744 1.00 93.81 210 LEU A O 1
ATOM 1717 N N . HIS A 1 211 ? 12.544 -11.327 -6.027 1.00 87.00 211 HIS A N 1
ATOM 1718 C CA . HIS A 1 211 ? 12.521 -12.512 -6.904 1.00 87.00 211 HIS A CA 1
ATOM 1719 C C . HIS A 1 211 ? 11.299 -13.427 -6.697 1.00 87.00 211 HIS A C 1
ATOM 1721 O O . HIS A 1 211 ? 10.943 -14.205 -7.586 1.00 87.00 211 HIS A O 1
ATOM 1727 N N . SER A 1 212 ? 10.637 -13.326 -5.543 1.00 89.94 212 SER A N 1
ATOM 1728 C CA . SER A 1 212 ? 9.384 -14.032 -5.245 1.00 89.94 212 SER A CA 1
ATOM 1729 C C . SER A 1 212 ? 8.136 -13.283 -5.728 1.00 89.94 212 SER A C 1
ATOM 1731 O O . SER A 1 212 ? 7.057 -13.874 -5.782 1.00 89.94 212 SER A O 1
ATOM 1733 N N . ASN A 1 213 ? 8.253 -12.001 -6.088 1.00 94.00 213 ASN A N 1
ATOM 1734 C CA . ASN A 1 213 ? 7.127 -11.202 -6.549 1.00 94.00 213 ASN A CA 1
ATOM 1735 C C . ASN A 1 213 ? 6.776 -11.574 -7.996 1.00 94.00 213 ASN A C 1
ATOM 1737 O O . ASN A 1 213 ? 7.555 -11.388 -8.934 1.00 94.00 213 ASN A O 1
ATOM 1741 N N . LYS A 1 214 ? 5.566 -12.107 -8.181 1.00 92.81 214 LYS A N 1
ATOM 1742 C CA . LYS A 1 214 ? 5.107 -12.635 -9.468 1.00 92.81 214 LYS A CA 1
ATOM 1743 C C . LYS A 1 214 ? 5.065 -11.572 -10.572 1.00 92.81 214 LYS A C 1
ATOM 1745 O O . LYS A 1 214 ? 5.391 -11.887 -11.713 1.00 92.81 214 LYS A O 1
ATOM 1750 N N . LEU A 1 215 ? 4.715 -10.322 -10.250 1.00 92.25 215 LEU A N 1
ATOM 1751 C CA . LEU A 1 215 ? 4.679 -9.241 -11.243 1.00 92.25 215 LEU A CA 1
ATOM 1752 C C . LEU A 1 215 ? 6.087 -8.900 -11.737 1.00 92.25 215 LEU A C 1
ATOM 1754 O O . LEU A 1 215 ? 6.273 -8.716 -12.933 1.00 92.25 215 LEU A O 1
ATOM 1758 N N . ILE A 1 216 ? 7.080 -8.891 -10.846 1.00 94.50 216 ILE A N 1
ATOM 1759 C CA . ILE A 1 216 ? 8.486 -8.661 -11.213 1.00 94.50 216 ILE A CA 1
ATOM 1760 C C . ILE A 1 216 ? 9.030 -9.796 -12.086 1.00 94.50 216 ILE A C 1
ATOM 1762 O O . ILE A 1 216 ? 9.743 -9.544 -13.052 1.00 94.50 216 ILE A O 1
ATOM 1766 N N . LYS A 1 217 ? 8.668 -11.046 -11.781 1.00 92.69 217 LYS A N 1
ATOM 1767 C CA . LYS A 1 217 ? 9.158 -12.223 -12.511 1.00 92.69 217 LYS A CA 1
ATOM 1768 C C . LYS A 1 217 ? 8.537 -12.392 -13.901 1.00 92.69 217 LYS A C 1
ATOM 1770 O O . LYS A 1 217 ? 9.191 -12.902 -14.806 1.00 92.69 217 LYS A O 1
ATOM 1775 N N . GLU A 1 218 ? 7.262 -12.045 -14.051 1.00 91.75 218 GLU A N 1
ATOM 1776 C CA . GLU A 1 218 ? 6.468 -12.396 -15.236 1.00 91.75 218 GLU A CA 1
ATOM 1777 C C . GLU A 1 218 ? 6.132 -11.212 -16.148 1.00 91.75 218 GLU A C 1
ATOM 1779 O O . GLU A 1 218 ? 5.457 -11.410 -17.162 1.00 91.75 218 GLU A O 1
ATOM 1784 N N . ARG A 1 219 ? 6.512 -9.980 -15.793 1.00 89.88 219 ARG A N 1
ATOM 1785 C CA . ARG A 1 219 ? 6.198 -8.781 -16.584 1.00 89.88 219 ARG A CA 1
ATOM 1786 C C . ARG A 1 219 ? 7.459 -8.090 -17.069 1.00 89.88 219 ARG A C 1
ATOM 1788 O O . ARG A 1 219 ? 8.479 -8.064 -16.389 1.00 89.88 219 ARG A O 1
ATOM 1795 N N . ASN A 1 220 ? 7.342 -7.447 -18.225 1.00 93.19 220 ASN A N 1
ATOM 1796 C CA . ASN A 1 220 ? 8.343 -6.492 -18.674 1.00 93.19 220 ASN A CA 1
ATOM 1797 C C . ASN A 1 220 ? 8.204 -5.211 -17.850 1.00 93.19 220 ASN A C 1
ATOM 1799 O O . ASN A 1 220 ? 7.143 -4.587 -17.838 1.00 93.19 220 ASN A O 1
ATOM 1803 N N . ILE A 1 221 ? 9.266 -4.824 -17.152 1.00 95.38 221 ILE A N 1
ATOM 1804 C CA . ILE A 1 221 ? 9.256 -3.651 -16.277 1.00 95.38 221 ILE A CA 1
ATOM 1805 C C . ILE A 1 221 ? 9.668 -2.421 -17.084 1.00 95.38 221 ILE A C 1
ATOM 1807 O O . ILE A 1 221 ? 10.764 -2.383 -17.645 1.00 95.38 221 ILE A O 1
ATOM 1811 N N . GLN A 1 222 ? 8.817 -1.396 -17.101 1.00 94.00 222 GLN A N 1
ATOM 1812 C CA . GLN A 1 222 ? 9.149 -0.087 -17.658 1.00 94.00 222 GLN A CA 1
ATOM 1813 C C . GLN A 1 222 ? 9.136 0.968 -16.559 1.00 94.00 222 GLN A C 1
ATOM 1815 O O . GLN A 1 222 ? 8.141 1.137 -15.857 1.00 94.00 222 GLN A O 1
ATOM 1820 N N . ILE A 1 223 ? 10.229 1.718 -16.429 1.00 95.25 223 ILE A N 1
ATOM 1821 C CA . ILE A 1 223 ? 10.365 2.765 -15.417 1.00 95.25 223 ILE A CA 1
ATOM 1822 C C . ILE A 1 223 ? 10.415 4.120 -16.111 1.00 95.25 223 ILE A C 1
ATOM 1824 O O . ILE A 1 223 ? 11.248 4.370 -16.983 1.00 95.25 223 ILE A O 1
ATOM 1828 N N . THR A 1 224 ? 9.530 5.026 -15.708 1.00 92.25 224 THR A N 1
ATOM 1829 C CA . THR A 1 224 ? 9.533 6.406 -16.191 1.00 92.25 224 THR A CA 1
ATOM 1830 C C . THR A 1 224 ? 9.554 7.372 -15.025 1.00 92.25 224 THR A C 1
ATOM 1832 O O . THR A 1 224 ? 8.692 7.335 -14.148 1.00 92.25 224 THR A O 1
ATOM 1835 N N . ILE A 1 225 ? 10.531 8.272 -15.031 1.00 92.25 225 ILE A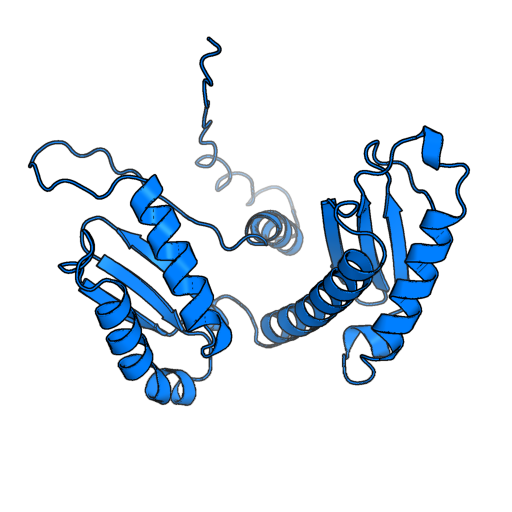 N 1
ATOM 1836 C CA . ILE A 1 225 ? 10.732 9.245 -13.964 1.00 92.25 225 ILE A CA 1
ATOM 1837 C C . ILE A 1 225 ? 10.434 10.631 -14.513 1.00 92.25 225 ILE A C 1
ATOM 1839 O O . ILE A 1 225 ? 10.966 11.032 -15.548 1.00 92.25 225 ILE A O 1
ATOM 1843 N N . TYR A 1 226 ? 9.596 11.368 -13.796 1.00 88.25 226 TYR A N 1
ATOM 1844 C CA . TYR A 1 226 ? 9.118 12.692 -14.153 1.00 88.25 226 TYR A CA 1
ATOM 1845 C C . TYR A 1 226 ? 9.618 13.737 -13.156 1.00 88.25 226 TYR A C 1
ATOM 1847 O O . TYR A 1 226 ? 9.635 13.518 -11.941 1.00 88.25 226 TYR A O 1
ATOM 1855 N N . ASN A 1 227 ? 9.997 14.907 -13.663 1.00 88.38 227 ASN A N 1
ATOM 1856 C CA . ASN A 1 227 ? 10.243 16.084 -12.830 1.00 88.38 227 ASN A CA 1
ATOM 1857 C C . ASN A 1 227 ? 8.924 16.739 -12.378 1.00 88.38 227 ASN A C 1
ATOM 1859 O O . ASN A 1 227 ? 7.841 16.372 -12.836 1.00 88.38 227 ASN A O 1
ATOM 1863 N N . LYS A 1 228 ? 9.012 17.781 -11.544 1.00 87.44 228 LYS A N 1
ATOM 1864 C CA . LYS A 1 228 ? 7.835 18.501 -11.026 1.00 87.44 228 LYS A CA 1
ATOM 1865 C C . LYS A 1 228 ? 6.986 19.192 -12.101 1.00 87.44 228 LYS A C 1
ATOM 1867 O O . LYS A 1 228 ? 5.893 19.663 -11.820 1.00 87.44 228 LYS A O 1
ATOM 1872 N N . SER A 1 229 ? 7.517 19.324 -13.317 1.00 87.69 229 SER A N 1
ATOM 1873 C CA . SER A 1 229 ? 6.828 19.886 -14.482 1.00 87.69 229 SER A CA 1
ATOM 1874 C C . SER A 1 229 ? 6.205 18.806 -15.376 1.00 87.69 229 SER A C 1
ATOM 1876 O O . SER A 1 229 ? 5.699 19.139 -16.442 1.00 87.69 229 SER A O 1
ATOM 1878 N N . GLY A 1 230 ? 6.252 17.532 -14.968 1.00 85.75 230 GLY A N 1
ATOM 1879 C CA . GLY A 1 230 ? 5.705 16.404 -15.724 1.00 85.75 230 GLY A CA 1
ATOM 1880 C C . GLY A 1 230 ? 6.579 15.943 -16.892 1.00 85.75 230 GLY A C 1
ATOM 1881 O O . GLY A 1 230 ? 6.121 15.176 -17.732 1.00 85.75 230 GLY A O 1
ATOM 1882 N N . GLU A 1 231 ? 7.831 16.393 -16.984 1.00 89.06 231 GLU A N 1
ATOM 1883 C CA . GLU A 1 231 ? 8.729 15.992 -18.070 1.00 89.06 231 GLU A CA 1
ATOM 1884 C C . GLU A 1 231 ? 9.521 14.744 -17.682 1.00 89.06 231 GLU A C 1
ATOM 1886 O O . GLU A 1 231 ? 10.071 14.699 -16.580 1.00 89.06 231 GLU A O 1
ATOM 1891 N N . LYS A 1 232 ? 9.648 13.784 -18.608 1.00 91.44 232 LYS A N 1
ATOM 1892 C CA . LYS A 1 232 ? 10.522 12.616 -18.441 1.00 91.44 232 LYS A CA 1
ATOM 1893 C C . LYS A 1 232 ? 11.985 13.048 -18.265 1.00 91.44 232 LYS A C 1
ATOM 1895 O O . LYS A 1 232 ? 12.463 13.921 -18.998 1.00 91.44 232 LYS A O 1
ATOM 1900 N N . ILE A 1 233 ? 12.681 12.444 -17.301 1.00 88.75 233 ILE A N 1
ATOM 1901 C CA . ILE A 1 233 ? 14.079 12.755 -16.953 1.00 88.75 233 ILE A CA 1
ATOM 1902 C C . ILE A 1 233 ? 15.038 11.552 -16.977 1.00 88.75 233 ILE A C 1
ATOM 1904 O O . ILE A 1 233 ? 16.211 11.732 -16.645 1.00 88.75 233 ILE A O 1
ATOM 1908 N N . ASN A 1 234 ? 14.582 10.359 -17.374 1.00 89.81 234 ASN A N 1
ATOM 1909 C CA . ASN A 1 234 ? 15.426 9.182 -17.623 1.00 89.81 234 ASN A CA 1
ATOM 1910 C C . ASN A 1 234 ? 15.527 8.824 -19.114 1.00 89.81 234 ASN A C 1
ATOM 1912 O O . ASN A 1 234 ? 14.516 8.978 -19.840 1.00 89.81 234 ASN A O 1
#

pLDDT: mean 72.64, std 23.45, range [21.92, 96.69]

Foldseek 3Di:
DDDDDDDDDDDDDPPPPPPVPDPDPVVVVVVVVCVVPPPQDQDDDDDPDDDDDPPQDDPVLVVVLVVVLCVPDVVPFQWRHWHDDRQATETEGEDDPVSCVVCVVVSQVVSCVSCPPHSNNRHHYHYYYDCVCVVDPPVVVLVVVLVVVLQVLLCVQCCVVPPQFWDDWDWDDDQAAIEIETETQADPVCLPPCVLVVSVVSSVVSLVVVCVRPCSPRYHYDYFYAYPVRDTRD

Secondary structure (DSSP, 8-state):
------------SSSTTTTTTS---HHHHHHHHHTTSSS----------------PPPHHHHHHHHHHHHHHHTTTS-EEEEEEETTEEEEEEPS-HHHHHHHHHHHHHHHHHHHTTSTTTTSEEEEEE-THHHHS-HHHHHHHHHHHHHHHHHHHHHHHHSTT-EEEEEEEE-SSEEEEEEEE---GGGGGSTHHHHHHHHHHHHHTT-TT-HHHHHSEEEEEEE-TTS-B--

Sequence (234 aa):
MGLFNIHIIIFQEKFTYTAIQGGINIRKVIFILFSLFIVGSIFVFTNQLNAKENTRPSDKEIVNILEKLKEKTSKKYKIGTYKISLNEIKIEVVGSQEYYDSVKDEVKEFVENTIKSTPFEKYVVKVTKSEISKLVSKEVIEEHHLMQEISTTIEDAL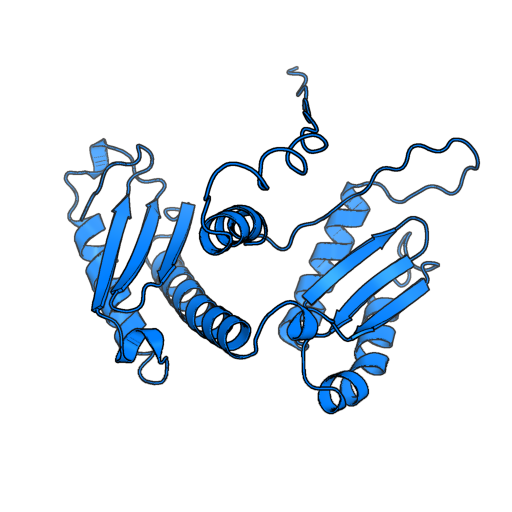SKFYPKQMDQINLENTPTELNIGIKTLLSRKQKKSTMGKEMEKKIFLELDKLHSNKLIKERNIQITIYNKSGEKIN